Protein AF-A0A7S1RGH8-F1 (afdb_monomer)

Radius of gyration: 30.44 Å; Cα contacts (8 Å, |Δi|>4): 51; chains: 1; bounding box: 78×38×83 Å

Secondary structure (DSSP, 8-state):
---PPPS-----TT--GGGPPPPPS-TTSPPP----------HHHHHHHHHHHHHHHHHHHTT--HHHHHHHHHHHHHS-HHHHHHHHHHHHHHHHHHHHHHHHHHHHHTS-S--TT--HHHHHHHHHHHHHHHHHHHS-TTS-HHHHHHHHHHHHHHHHHHHHHHTT-B--BTTB--B-----TT-TTTHHHHHHHHHT--

Structure (mmCIF, N/CA/C/O backbone):
data_AF-A0A7S1RGH8-F1
#
_entry.id   AF-A0A7S1RGH8-F1
#
loop_
_atom_site.group_PDB
_atom_site.id
_atom_site.type_symbol
_atom_site.label_atom_id
_atom_site.label_alt_id
_atom_site.label_comp_id
_atom_site.label_asym_id
_atom_site.label_entity_id
_atom_site.label_seq_id
_atom_site.pdbx_PDB_ins_code
_atom_site.Cartn_x
_atom_site.Cartn_y
_atom_site.Cartn_z
_atom_site.occupancy
_atom_site.B_iso_or_equiv
_atom_site.auth_seq_id
_atom_site.auth_comp_id
_atom_site.auth_asym_id
_atom_site.auth_atom_id
_atom_site.pdbx_PDB_model_num
ATOM 1 N N . GLY A 1 1 ? -4.239 1.199 -43.315 1.00 47.19 1 GLY A N 1
ATOM 2 C CA . GLY A 1 1 ? -2.932 0.741 -43.813 1.00 47.19 1 GLY A CA 1
ATOM 3 C C . GLY A 1 1 ? -2.331 -0.139 -42.752 1.00 47.19 1 GLY A C 1
ATOM 4 O O . GLY A 1 1 ? -2.258 0.304 -41.613 1.00 47.19 1 GLY A O 1
ATOM 5 N N . GLU A 1 2 ? -2.021 -1.388 -43.082 1.00 49.19 2 GLU A N 1
ATOM 6 C CA . GLU A 1 2 ? -1.485 -2.354 -42.121 1.00 49.19 2 GLU A CA 1
ATOM 7 C C . GLU A 1 2 ? -0.127 -1.865 -41.604 1.00 49.19 2 GLU A C 1
ATOM 9 O O . GLU A 1 2 ? 0.801 -1.622 -42.374 1.00 49.19 2 GLU A O 1
ATOM 14 N N . ARG A 1 3 ? -0.040 -1.620 -40.294 1.00 61.16 3 ARG A N 1
ATOM 15 C CA . ARG A 1 3 ? 1.164 -1.101 -39.644 1.00 61.16 3 ARG A CA 1
ATOM 16 C C . ARG A 1 3 ? 1.991 -2.303 -39.194 1.00 61.16 3 ARG A C 1
ATOM 18 O O . ARG A 1 3 ? 1.729 -2.865 -38.135 1.00 61.16 3 ARG A O 1
ATOM 25 N N . TYR A 1 4 ? 2.925 -2.738 -40.036 1.00 59.06 4 TYR A N 1
ATOM 26 C CA . TYR A 1 4 ? 3.796 -3.871 -39.728 1.00 59.06 4 TYR A CA 1
ATOM 27 C C . TYR A 1 4 ? 4.734 -3.551 -38.562 1.00 59.06 4 TYR A C 1
ATOM 29 O O . TYR A 1 4 ? 5.223 -2.427 -38.415 1.00 59.06 4 TYR A O 1
ATOM 37 N N . VAL A 1 5 ? 4.974 -4.563 -37.731 1.00 67.88 5 VAL A N 1
ATOM 38 C CA . VAL A 1 5 ? 5.954 -4.515 -36.645 1.00 67.88 5 VAL A CA 1
ATOM 39 C C . VAL A 1 5 ? 7.358 -4.426 -37.258 1.00 67.88 5 VAL A C 1
ATOM 41 O O . VAL A 1 5 ? 7.633 -5.160 -38.209 1.00 67.88 5 VAL A O 1
ATOM 44 N N . PRO A 1 6 ? 8.247 -3.540 -36.763 1.00 74.31 6 PRO A N 1
ATOM 45 C CA . PRO A 1 6 ? 9.605 -3.450 -37.280 1.00 74.31 6 PRO A CA 1
ATOM 46 C C . PRO A 1 6 ? 10.319 -4.806 -37.145 1.00 74.31 6 PRO A C 1
ATOM 48 O O . PRO A 1 6 ? 10.254 -5.416 -36.077 1.00 74.31 6 PRO A O 1
ATOM 51 N N . PRO A 1 7 ? 11.021 -5.273 -38.194 1.00 66.94 7 PRO A N 1
ATOM 52 C CA . PRO A 1 7 ? 11.679 -6.581 -38.196 1.00 66.94 7 PRO A CA 1
ATOM 53 C C . PRO A 1 7 ? 12.858 -6.666 -37.217 1.00 66.94 7 PRO A C 1
ATOM 55 O O . PRO A 1 7 ? 13.335 -7.757 -36.928 1.00 66.94 7 PRO A O 1
ATOM 58 N N . LEU A 1 8 ? 13.329 -5.524 -36.710 1.00 71.38 8 LEU A N 1
ATOM 59 C CA . LEU A 1 8 ? 14.440 -5.432 -35.776 1.00 71.38 8 LEU A CA 1
ATOM 60 C C . LEU A 1 8 ? 14.092 -4.390 -34.710 1.00 71.38 8 LEU A C 1
ATOM 62 O O . LEU A 1 8 ? 13.761 -3.247 -35.032 1.00 71.38 8 LEU A O 1
ATOM 66 N N . ALA A 1 9 ? 14.122 -4.798 -33.444 1.00 70.44 9 ALA A N 1
ATOM 67 C CA . ALA A 1 9 ? 13.849 -3.932 -32.307 1.00 70.44 9 ALA A CA 1
ATOM 68 C C . ALA A 1 9 ? 15.038 -3.988 -31.352 1.00 70.44 9 ALA A C 1
ATOM 70 O O . ALA A 1 9 ? 15.417 -5.062 -30.895 1.00 70.44 9 ALA A O 1
ATOM 71 N N . VAL A 1 10 ? 15.622 -2.827 -31.056 1.00 73.44 10 VAL A N 1
ATOM 72 C CA . VAL A 1 10 ? 16.708 -2.728 -30.079 1.00 73.44 10 VAL A CA 1
ATOM 73 C C . VAL A 1 10 ? 16.105 -2.867 -28.685 1.00 73.44 10 VAL A C 1
ATOM 75 O O . VAL A 1 10 ? 15.242 -2.072 -28.290 1.00 73.44 10 VAL A O 1
ATOM 78 N N . ASP A 1 11 ? 16.541 -3.885 -27.948 1.00 70.12 11 ASP A N 1
ATOM 79 C CA . ASP A 1 11 ? 16.141 -4.079 -26.563 1.00 70.12 11 ASP A CA 1
ATOM 80 C C . ASP A 1 11 ? 17.155 -3.420 -25.623 1.00 70.12 11 ASP A C 1
ATOM 82 O O . ASP A 1 11 ? 18.261 -3.906 -25.415 1.00 70.12 11 ASP A O 1
ATOM 86 N N . LEU A 1 12 ? 16.763 -2.276 -25.064 1.00 69.19 12 LEU A N 1
ATOM 87 C CA . LEU A 1 12 ? 17.505 -1.574 -24.013 1.00 69.19 12 LEU A CA 1
ATOM 88 C C . LEU A 1 12 ? 16.869 -1.802 -22.632 1.00 69.19 12 LEU A C 1
ATOM 90 O O . LEU A 1 12 ? 17.222 -1.126 -21.669 1.00 69.19 12 LEU A O 1
ATOM 94 N N . SER A 1 13 ? 15.886 -2.704 -22.515 1.00 65.56 13 SER A N 1
ATOM 95 C CA . SER A 1 13 ? 15.101 -2.854 -21.284 1.00 65.56 13 SER A CA 1
ATOM 96 C C . SER A 1 13 ? 15.949 -3.313 -20.096 1.00 65.56 13 SER A C 1
ATOM 98 O O . SER A 1 13 ? 15.790 -2.751 -19.011 1.00 65.56 13 SER A O 1
ATOM 100 N N . GLY A 1 14 ? 16.896 -4.230 -20.322 1.00 63.22 14 GLY A N 1
ATOM 101 C CA . GLY A 1 14 ? 17.830 -4.741 -19.312 1.00 63.22 14 GLY A CA 1
ATOM 102 C C . GLY A 1 14 ? 19.064 -3.870 -19.053 1.00 63.22 14 GLY A C 1
ATOM 103 O O . GLY A 1 14 ? 19.784 -4.107 -18.086 1.00 63.22 14 GLY A O 1
ATOM 104 N N . VAL A 1 15 ? 19.319 -2.849 -19.877 1.00 68.19 15 VAL A N 1
ATOM 105 C CA . VAL A 1 15 ? 20.443 -1.931 -19.668 1.00 68.19 15 VAL A CA 1
ATOM 106 C C . VAL A 1 15 ? 19.995 -0.834 -18.700 1.00 68.19 15 VAL A C 1
ATOM 108 O O . VAL A 1 15 ? 19.122 -0.022 -19.012 1.00 68.19 15 VAL A O 1
ATOM 111 N N . GLN A 1 16 ? 20.579 -0.829 -17.502 1.00 66.88 16 GLN A N 1
ATOM 112 C CA . GLN A 1 16 ? 20.319 0.183 -16.475 1.00 66.88 16 GLN A CA 1
ATOM 113 C C . GLN A 1 16 ? 21.055 1.480 -16.825 1.00 66.88 16 GLN A C 1
ATOM 115 O O . GLN A 1 16 ? 22.268 1.449 -17.049 1.00 66.88 16 GLN A O 1
ATOM 120 N N . GLN A 1 17 ? 20.364 2.624 -16.814 1.00 67.88 17 GLN A N 1
ATOM 121 C CA . GLN A 1 17 ? 21.011 3.925 -17.020 1.00 67.88 17 GLN A CA 1
ATOM 122 C C . GLN A 1 17 ? 21.976 4.243 -15.880 1.00 67.88 17 GLN A C 1
ATOM 124 O O . GLN A 1 17 ? 23.031 4.837 -16.086 1.00 67.88 17 GLN A O 1
ATOM 129 N N . ARG A 1 18 ? 21.684 3.734 -14.678 1.00 66.44 18 ARG A N 1
ATOM 130 C CA . ARG A 1 18 ? 22.580 3.817 -13.517 1.00 66.44 18 ARG A CA 1
ATOM 131 C C . ARG A 1 18 ? 23.930 3.118 -13.709 1.00 66.44 18 ARG A C 1
ATOM 133 O O . ARG A 1 18 ? 24.865 3.403 -12.966 1.00 66.44 18 ARG A O 1
ATOM 140 N N . ALA A 1 19 ? 24.028 2.195 -14.665 1.00 68.88 19 ALA A N 1
ATOM 141 C CA . ALA A 1 19 ? 25.270 1.510 -15.012 1.00 68.88 19 ALA A CA 1
ATOM 142 C C . ALA A 1 19 ? 26.040 2.210 -16.147 1.00 68.88 19 ALA A C 1
ATOM 144 O O . ALA A 1 19 ? 27.135 1.767 -16.501 1.00 68.88 19 ALA A O 1
ATOM 145 N N . TRP A 1 20 ? 25.496 3.288 -16.725 1.00 74.12 20 TRP A N 1
ATOM 146 C CA . TRP A 1 20 ? 26.160 4.029 -17.792 1.00 74.12 20 TRP A CA 1
ATOM 147 C C . TRP A 1 20 ? 27.376 4.765 -17.241 1.00 74.12 20 TRP A C 1
ATOM 149 O O . TRP A 1 20 ? 27.297 5.508 -16.262 1.00 74.12 20 TRP A O 1
ATOM 159 N N . ARG A 1 21 ? 28.522 4.551 -17.886 1.00 73.88 21 ARG A N 1
ATOM 160 C CA . ARG A 1 21 ? 29.744 5.312 -17.635 1.00 73.88 21 ARG A CA 1
ATOM 161 C C . ARG A 1 21 ? 29.934 6.319 -18.767 1.00 73.88 21 ARG A C 1
ATOM 163 O O . ARG A 1 21 ? 29.658 5.965 -19.915 1.00 73.88 21 ARG A O 1
ATOM 170 N N . PRO A 1 22 ? 30.387 7.551 -18.476 1.00 77.00 22 PRO A N 1
ATOM 171 C CA . PRO A 1 22 ? 30.768 8.477 -19.533 1.00 77.00 22 PRO A CA 1
ATOM 172 C C . PRO A 1 22 ? 31.913 7.869 -20.351 1.00 77.00 22 PRO A C 1
ATOM 174 O O . PRO A 1 22 ? 32.776 7.187 -19.797 1.00 77.00 22 PRO A O 1
ATOM 177 N N . LEU A 1 23 ? 31.906 8.099 -21.665 1.00 72.94 23 LEU A N 1
ATOM 178 C CA . LEU A 1 23 ? 33.023 7.713 -22.524 1.00 72.94 23 LEU A CA 1
ATOM 179 C C . LEU A 1 23 ? 34.250 8.538 -22.130 1.00 72.94 23 LEU A C 1
ATOM 181 O O . LEU A 1 23 ? 34.152 9.761 -21.990 1.00 72.94 23 LEU A O 1
ATOM 185 N N . ASP A 1 24 ? 35.390 7.873 -21.944 1.00 76.50 24 ASP A N 1
ATOM 186 C CA . ASP A 1 24 ? 36.637 8.568 -21.653 1.00 76.50 24 ASP A CA 1
ATOM 187 C C . ASP A 1 24 ? 37.021 9.450 -22.857 1.00 76.50 24 ASP A C 1
ATOM 189 O O . ASP A 1 24 ? 37.093 8.959 -23.983 1.00 76.50 24 ASP A O 1
ATOM 193 N N . PRO A 1 25 ? 37.309 10.749 -22.660 1.00 75.12 25 PRO A N 1
ATOM 194 C CA . PRO A 1 25 ? 37.679 11.656 -23.749 1.00 75.12 25 PRO A CA 1
ATOM 195 C C . PRO A 1 25 ? 39.099 11.410 -24.293 1.00 75.12 25 PRO A C 1
ATOM 197 O O . PRO A 1 25 ? 39.552 12.112 -25.197 1.00 75.12 25 PRO A O 1
ATOM 200 N N . ASN A 1 26 ? 39.836 10.451 -23.726 1.00 76.00 26 ASN A N 1
ATOM 201 C CA . ASN A 1 26 ? 41.208 10.147 -24.105 1.00 76.00 26 ASN A CA 1
ATOM 202 C C . ASN A 1 26 ? 41.244 9.136 -25.264 1.00 76.00 26 ASN A C 1
ATOM 204 O O . ASN A 1 26 ? 40.957 7.956 -25.079 1.00 76.00 26 ASN A O 1
ATOM 208 N N . ALA A 1 27 ? 41.687 9.583 -26.441 1.00 67.44 27 ALA A N 1
ATOM 209 C CA . ALA A 1 27 ? 41.835 8.760 -27.649 1.00 67.44 27 ALA A CA 1
ATOM 210 C C . ALA A 1 27 ? 42.895 7.637 -27.544 1.00 67.44 27 ALA A C 1
ATOM 212 O O . ALA A 1 27 ? 43.067 6.858 -28.477 1.00 67.44 27 ALA A O 1
ATOM 213 N N . SER A 1 28 ? 43.635 7.567 -26.431 1.00 71.50 28 SER A N 1
ATOM 214 C CA . SER A 1 28 ? 44.658 6.538 -26.177 1.00 71.50 28 SER A CA 1
ATOM 215 C C . SER A 1 28 ? 44.082 5.233 -25.613 1.00 71.50 28 SER A C 1
ATOM 217 O O . SER A 1 28 ? 44.770 4.213 -25.581 1.00 71.50 28 SER A O 1
ATOM 219 N N . THR A 1 29 ? 42.843 5.266 -25.124 1.00 72.44 29 THR A N 1
ATOM 220 C CA . THR A 1 29 ? 42.118 4.101 -24.605 1.00 72.44 29 THR A CA 1
ATOM 221 C C . THR A 1 29 ? 41.398 3.415 -25.770 1.00 72.44 29 THR A C 1
ATOM 223 O O . THR A 1 29 ? 40.700 4.105 -26.508 1.00 72.44 29 THR A O 1
ATOM 226 N N . PRO A 1 30 ? 41.559 2.095 -25.984 1.00 73.50 30 PRO A N 1
ATOM 227 C CA . PRO A 1 30 ? 40.852 1.401 -27.056 1.00 73.50 30 PRO A CA 1
ATOM 228 C C . PRO A 1 30 ? 39.343 1.403 -26.790 1.00 73.50 30 PRO A C 1
ATOM 230 O O . PRO A 1 30 ? 38.914 1.198 -25.651 1.00 73.50 30 PRO A O 1
ATOM 233 N N . ASP A 1 31 ? 38.554 1.607 -27.846 1.00 72.81 31 ASP A N 1
ATOM 234 C CA . ASP A 1 31 ? 37.095 1.600 -27.756 1.00 72.81 31 ASP A CA 1
ATOM 235 C C . ASP A 1 31 ? 36.582 0.266 -27.177 1.00 72.81 31 ASP A C 1
ATOM 237 O O . ASP A 1 31 ? 37.103 -0.807 -27.512 1.00 72.81 31 ASP A O 1
ATOM 241 N N . PRO A 1 32 ? 35.556 0.294 -26.308 1.00 72.94 32 PRO A N 1
ATOM 242 C CA . PRO A 1 32 ? 35.002 -0.920 -25.727 1.00 72.94 32 PRO A CA 1
ATOM 243 C C . PRO A 1 32 ? 34.344 -1.789 -26.807 1.00 72.94 32 PRO A C 1
ATOM 245 O O . PRO A 1 32 ? 33.513 -1.324 -27.587 1.00 72.94 32 PRO A O 1
ATOM 248 N N . ALA A 1 33 ? 34.677 -3.082 -26.828 1.00 73.88 33 ALA A N 1
ATOM 249 C CA . ALA A 1 33 ? 34.039 -4.045 -27.718 1.00 73.88 33 ALA A CA 1
ATOM 250 C C . ALA A 1 33 ? 32.587 -4.298 -27.272 1.00 73.88 33 ALA A C 1
ATOM 252 O O . ALA A 1 33 ? 32.340 -4.881 -26.216 1.00 73.88 33 ALA A O 1
ATOM 253 N N . ILE A 1 34 ? 31.622 -3.853 -28.077 1.00 73.00 34 ILE A N 1
ATOM 254 C CA . ILE A 1 34 ? 30.192 -4.046 -27.816 1.00 73.00 34 ILE A CA 1
ATOM 255 C C . ILE A 1 34 ? 29.788 -5.430 -28.337 1.00 73.00 34 ILE A C 1
ATOM 257 O O . ILE A 1 34 ? 29.789 -5.668 -29.545 1.00 73.00 34 ILE A O 1
ATOM 261 N N . ALA A 1 35 ? 29.439 -6.349 -27.435 1.00 74.00 35 ALA A N 1
ATOM 262 C CA . ALA A 1 35 ? 28.862 -7.635 -27.813 1.00 74.00 35 ALA A CA 1
ATOM 263 C C . ALA A 1 35 ? 27.398 -7.428 -28.232 1.00 74.00 35 ALA A C 1
ATOM 265 O O . ALA A 1 35 ? 26.566 -7.023 -27.422 1.00 74.00 35 ALA A O 1
ATOM 266 N N . LEU A 1 36 ? 27.094 -7.679 -29.505 1.00 75.06 36 LEU A N 1
ATOM 267 C CA . LEU A 1 36 ? 25.724 -7.686 -30.008 1.00 75.06 36 LEU A CA 1
ATOM 268 C C . LEU A 1 36 ? 25.149 -9.087 -29.822 1.00 75.06 36 LEU A C 1
ATOM 270 O O . LEU A 1 36 ? 25.651 -10.038 -30.419 1.00 75.06 36 LEU A O 1
ATOM 274 N N . ASP A 1 37 ? 24.105 -9.198 -29.007 1.00 76.38 37 ASP A N 1
ATOM 275 C CA . ASP A 1 37 ? 23.323 -10.425 -28.885 1.00 76.38 37 ASP A CA 1
ATOM 276 C C . ASP A 1 37 ? 22.051 -10.307 -29.732 1.00 76.38 37 ASP A C 1
ATOM 278 O O . ASP A 1 37 ? 21.364 -9.281 -29.717 1.00 76.38 37 ASP A O 1
ATOM 282 N N . LEU A 1 38 ? 21.769 -11.347 -30.510 1.00 77.88 38 LEU A N 1
ATOM 283 C CA . LEU A 1 38 ? 20.607 -11.420 -31.387 1.00 77.88 38 LEU A CA 1
ATOM 284 C C . LEU A 1 38 ? 19.672 -12.495 -30.844 1.00 77.88 38 LEU A C 1
ATOM 286 O O . LEU A 1 38 ? 19.837 -13.678 -31.136 1.00 77.88 38 LEU A O 1
ATOM 290 N N . ASP A 1 39 ? 18.670 -12.067 -30.079 1.00 76.00 39 ASP A N 1
ATOM 291 C CA . ASP A 1 39 ? 17.623 -12.950 -29.565 1.00 76.00 39 ASP A CA 1
ATOM 292 C C . ASP A 1 39 ? 16.361 -12.873 -30.440 1.00 76.00 39 ASP A C 1
ATOM 294 O O . ASP A 1 39 ? 15.925 -11.799 -30.871 1.00 76.00 39 ASP A O 1
ATOM 298 N N . VAL A 1 40 ? 15.742 -14.026 -30.694 1.00 77.19 40 VAL A N 1
ATOM 299 C CA . VAL A 1 40 ? 14.479 -14.113 -31.434 1.00 77.19 40 VAL A CA 1
ATOM 300 C C . VAL A 1 40 ? 13.335 -14.014 -30.433 1.00 77.19 40 VAL A C 1
ATOM 302 O O . VAL A 1 40 ? 12.926 -14.992 -29.809 1.00 77.19 40 VAL A O 1
ATOM 305 N N . SER A 1 41 ? 12.772 -12.815 -30.289 1.00 73.69 41 SER A N 1
ATOM 306 C CA . SER A 1 41 ? 11.615 -12.620 -29.413 1.00 73.69 41 SER A CA 1
ATOM 307 C C . SER A 1 41 ? 10.318 -13.089 -30.087 1.00 73.69 41 SER A C 1
ATOM 309 O O . SER A 1 41 ? 10.029 -12.722 -31.228 1.00 73.69 41 SER A O 1
ATOM 311 N N . GLY A 1 42 ? 9.494 -13.856 -29.371 1.00 82.38 42 GLY A N 1
ATOM 312 C CA . GLY A 1 42 ? 8.144 -14.194 -29.829 1.00 82.38 42 GLY A CA 1
ATOM 313 C C . GLY A 1 42 ? 7.208 -12.975 -29.862 1.00 82.38 42 GLY A C 1
ATOM 314 O O . GLY A 1 42 ? 7.350 -12.047 -29.062 1.00 82.38 42 GLY A O 1
ATOM 315 N N . MET A 1 43 ? 6.189 -13.003 -30.732 1.00 81.81 43 MET A N 1
ATOM 316 C CA . MET A 1 43 ? 5.235 -11.888 -30.906 1.00 81.81 43 MET A CA 1
ATOM 317 C C . MET A 1 43 ? 4.523 -11.481 -29.609 1.00 81.81 43 MET A C 1
ATOM 319 O O . MET A 1 43 ? 4.280 -10.299 -29.387 1.00 81.81 43 MET A O 1
ATOM 323 N N . VAL A 1 44 ? 4.216 -12.442 -28.730 1.00 80.38 44 VAL A N 1
ATOM 324 C CA . VAL A 1 44 ? 3.557 -12.173 -27.441 1.00 80.38 44 VAL A CA 1
ATOM 325 C C . VAL A 1 44 ? 4.468 -11.361 -26.521 1.00 80.38 44 VAL A C 1
ATOM 327 O O . VAL A 1 44 ? 4.034 -10.356 -25.966 1.00 80.38 44 VAL A O 1
ATOM 330 N N . ARG A 1 45 ? 5.747 -11.748 -26.403 1.00 79.31 45 ARG A N 1
ATOM 331 C CA . ARG A 1 45 ? 6.741 -11.012 -25.603 1.00 79.31 45 ARG A CA 1
ATOM 332 C C . ARG A 1 45 ? 6.897 -9.590 -26.136 1.00 79.31 45 ARG A C 1
ATOM 334 O O . ARG A 1 45 ? 6.878 -8.645 -25.354 1.00 79.31 45 ARG A O 1
ATOM 341 N N . TYR A 1 46 ? 6.967 -9.435 -27.458 1.00 81.94 46 TYR A N 1
ATOM 342 C CA . TYR A 1 46 ? 7.020 -8.120 -28.092 1.00 81.94 46 TYR A CA 1
ATOM 343 C C . TYR A 1 46 ? 5.781 -7.272 -27.773 1.00 81.94 46 TYR A C 1
ATOM 345 O O . TYR A 1 46 ? 5.922 -6.127 -27.348 1.00 81.94 46 TYR A O 1
ATOM 353 N N . ALA A 1 47 ? 4.576 -7.832 -27.916 1.00 84.88 47 ALA A N 1
ATOM 354 C CA . ALA A 1 47 ? 3.329 -7.129 -27.619 1.00 84.88 47 ALA A CA 1
ATOM 355 C C . ALA A 1 47 ? 3.277 -6.645 -26.160 1.00 84.88 47 ALA A C 1
ATOM 357 O O . ALA A 1 47 ? 2.980 -5.478 -25.918 1.00 84.88 47 ALA A O 1
ATOM 358 N N . VAL A 1 48 ? 3.656 -7.500 -25.204 1.00 83.31 48 VAL A N 1
ATOM 359 C CA . VAL A 1 48 ? 3.728 -7.148 -23.775 1.00 83.31 48 VAL A CA 1
ATOM 360 C C . VAL A 1 48 ? 4.709 -5.998 -23.529 1.00 83.31 48 VAL A C 1
ATOM 362 O O . VAL A 1 48 ? 4.367 -5.036 -22.842 1.00 83.31 48 VAL A O 1
ATOM 365 N N . VAL A 1 49 ? 5.906 -6.049 -24.122 1.00 80.19 49 VAL A N 1
ATOM 366 C CA . VAL A 1 49 ? 6.914 -4.983 -23.980 1.00 80.19 49 VAL A CA 1
ATOM 367 C C . VAL A 1 49 ? 6.426 -3.665 -24.593 1.00 80.19 49 VAL A C 1
ATOM 369 O O . VAL A 1 49 ? 6.678 -2.602 -24.028 1.00 80.19 49 VAL A O 1
ATOM 372 N N . GLN A 1 50 ? 5.701 -3.700 -25.714 1.00 83.88 50 GLN A N 1
ATOM 373 C CA . GLN A 1 50 ? 5.123 -2.491 -26.314 1.00 83.88 50 GLN A CA 1
ATOM 374 C C . GLN A 1 50 ? 4.029 -1.880 -25.435 1.00 83.88 50 GLN A C 1
ATOM 376 O O . GLN A 1 50 ? 4.048 -0.672 -25.200 1.00 83.88 50 GLN A O 1
ATOM 381 N N . THR A 1 51 ? 3.117 -2.697 -24.898 1.00 86.75 51 THR A N 1
ATOM 382 C CA . THR A 1 51 ? 2.106 -2.223 -23.942 1.00 86.75 51 THR A CA 1
ATOM 383 C C . THR A 1 51 ? 2.768 -1.621 -22.706 1.00 86.75 51 THR A C 1
ATOM 385 O O . THR A 1 51 ? 2.369 -0.553 -22.257 1.00 86.75 51 THR A O 1
ATOM 388 N N . MET A 1 52 ? 3.833 -2.243 -22.196 1.00 83.38 52 MET A N 1
ATOM 389 C CA . MET A 1 52 ? 4.586 -1.715 -21.060 1.00 83.38 52 MET A CA 1
ATOM 390 C C . MET A 1 52 ? 5.229 -0.356 -21.368 1.00 83.38 52 MET A C 1
ATOM 392 O O . MET A 1 52 ? 5.120 0.553 -20.549 1.00 83.38 52 MET A O 1
ATOM 396 N N . LYS A 1 53 ? 5.852 -0.182 -22.544 1.00 82.12 53 LYS A N 1
ATOM 397 C CA . LYS A 1 53 ? 6.422 1.111 -22.972 1.00 82.12 53 LYS A CA 1
ATOM 398 C C . LYS A 1 53 ? 5.358 2.207 -23.031 1.00 82.12 53 LYS A C 1
ATOM 400 O O . LYS A 1 53 ? 5.575 3.292 -22.503 1.00 82.12 53 LYS A O 1
ATOM 405 N N . GLN A 1 54 ? 4.194 1.901 -23.600 1.00 86.00 54 GLN A N 1
ATOM 406 C CA . GLN A 1 54 ? 3.065 2.834 -23.660 1.00 86.00 54 GLN A CA 1
ATOM 407 C C . GLN A 1 54 ? 2.548 3.207 -22.265 1.00 86.00 54 GLN A C 1
ATOM 409 O O . GLN A 1 54 ? 2.287 4.381 -22.005 1.00 86.00 54 GLN A O 1
ATOM 414 N N . SER A 1 55 ? 2.447 2.237 -21.352 1.00 86.00 55 SER A N 1
ATOM 415 C CA . SER A 1 55 ? 2.081 2.498 -19.956 1.00 86.00 55 SER A CA 1
ATOM 416 C C . SER A 1 55 ? 3.109 3.394 -19.262 1.00 86.00 55 SER A C 1
ATOM 418 O O . SER A 1 55 ? 2.728 4.329 -18.566 1.00 86.00 55 SER A O 1
ATOM 420 N N . LEU A 1 56 ? 4.407 3.164 -19.487 1.00 83.31 56 LEU A N 1
ATOM 421 C CA . LEU A 1 56 ? 5.484 3.977 -18.914 1.00 83.31 56 LEU A CA 1
ATOM 422 C C . LEU A 1 56 ? 5.439 5.428 -19.415 1.00 83.31 56 LEU A C 1
ATOM 424 O O . LEU A 1 56 ? 5.517 6.358 -18.617 1.00 83.31 56 LEU A O 1
ATOM 428 N N . GLU A 1 57 ? 5.230 5.632 -20.718 1.00 84.12 57 GLU A N 1
ATOM 429 C CA . GLU A 1 57 ? 5.027 6.965 -21.299 1.00 84.12 57 GLU A CA 1
ATOM 430 C C . GLU A 1 57 ? 3.776 7.657 -20.744 1.00 84.12 57 GLU A C 1
ATOM 432 O O . GLU A 1 57 ? 3.773 8.868 -20.519 1.00 84.12 57 GLU A O 1
ATOM 437 N N . MET A 1 58 ? 2.708 6.899 -20.496 1.00 86.12 58 MET A N 1
ATOM 438 C CA . MET A 1 58 ? 1.497 7.414 -19.865 1.00 86.12 58 MET A CA 1
ATOM 439 C C . MET A 1 58 ? 1.756 7.847 -18.414 1.00 86.12 58 MET A C 1
ATOM 441 O O . MET A 1 58 ? 1.270 8.906 -18.018 1.00 86.12 58 MET A O 1
ATOM 445 N N . TYR A 1 59 ? 2.568 7.110 -17.649 1.00 83.50 59 TYR A N 1
ATOM 446 C CA . TYR A 1 59 ? 2.977 7.520 -16.302 1.00 83.50 59 TYR A CA 1
ATOM 447 C C . TYR A 1 59 ? 3.869 8.769 -16.309 1.00 83.50 59 TYR A C 1
ATOM 449 O O . TYR A 1 59 ? 3.630 9.675 -15.510 1.00 83.50 59 TYR A O 1
ATOM 457 N N . LEU A 1 60 ? 4.815 8.882 -17.251 1.00 83.88 60 LEU A N 1
ATOM 458 C CA . LEU A 1 60 ? 5.609 10.107 -17.442 1.00 83.88 60 LEU A CA 1
ATOM 459 C C . LEU A 1 60 ? 4.707 11.322 -17.688 1.00 83.88 60 LEU A C 1
ATOM 461 O O . LEU A 1 60 ? 4.883 12.376 -17.081 1.00 83.88 60 LEU A O 1
ATOM 465 N N . ARG A 1 61 ? 3.679 11.164 -18.531 1.00 84.69 61 ARG A N 1
ATOM 466 C CA . ARG A 1 61 ? 2.707 12.233 -18.818 1.00 84.69 61 ARG A CA 1
ATOM 467 C C . ARG A 1 61 ? 1.834 12.607 -17.620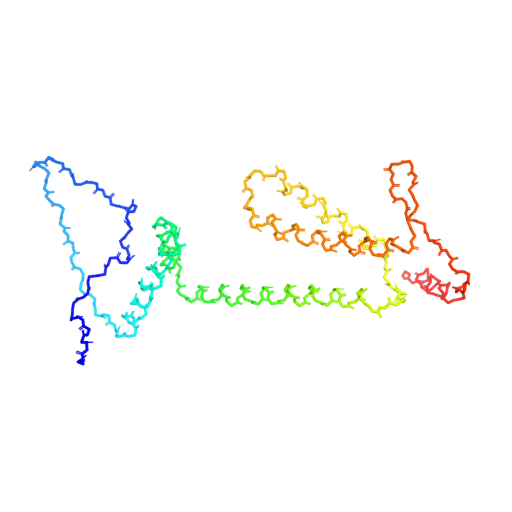 1.00 84.69 61 ARG A C 1
ATOM 469 O O . ARG A 1 61 ? 1.363 13.737 -17.565 1.00 84.69 61 ARG A O 1
ATOM 476 N N . MET A 1 62 ? 1.620 11.693 -16.675 1.00 83.25 62 MET A N 1
ATOM 477 C CA . MET A 1 62 ? 0.917 11.975 -15.416 1.00 83.25 62 MET A CA 1
ATOM 478 C C . MET A 1 62 ? 1.795 12.682 -14.372 1.00 83.25 62 MET A C 1
ATOM 480 O O . MET A 1 62 ? 1.298 13.011 -13.298 1.00 83.25 62 MET A O 1
ATOM 484 N N . GLY A 1 63 ? 3.071 12.943 -14.679 1.00 81.69 63 GLY A N 1
ATOM 485 C CA . GLY A 1 63 ? 3.993 13.662 -13.798 1.00 81.69 63 GLY A CA 1
ATOM 486 C C . GLY A 1 63 ? 4.889 12.769 -12.938 1.00 81.69 63 GLY A C 1
ATOM 487 O O . GLY A 1 63 ? 5.482 13.270 -11.986 1.00 81.69 63 GLY A O 1
ATOM 488 N N . PHE A 1 64 ? 5.006 11.471 -13.246 1.00 80.00 64 PHE A N 1
ATOM 489 C CA . PHE A 1 64 ? 6.026 10.617 -12.625 1.00 80.00 64 PHE A CA 1
ATOM 490 C C . PHE A 1 64 ? 7.424 10.967 -13.150 1.00 80.00 64 PHE A C 1
ATOM 492 O O . PHE A 1 64 ? 7.595 11.255 -14.335 1.00 80.00 64 PHE A O 1
ATOM 499 N N . THR A 1 65 ? 8.432 10.910 -12.277 1.00 81.94 65 THR A N 1
ATOM 500 C CA . THR A 1 65 ? 9.833 11.146 -12.657 1.00 81.94 65 THR A CA 1
ATOM 501 C C . THR A 1 65 ? 10.392 9.925 -13.391 1.00 81.94 65 THR A C 1
ATOM 503 O O . THR A 1 65 ? 10.090 8.789 -13.026 1.00 81.94 65 THR A O 1
ATOM 506 N N . GLU A 1 66 ? 11.266 10.135 -14.383 1.00 78.38 66 GLU A N 1
ATOM 507 C CA . GLU A 1 66 ? 11.966 9.050 -15.100 1.00 78.38 66 GLU A CA 1
ATOM 508 C C . GLU A 1 66 ? 12.687 8.081 -14.147 1.00 78.38 66 GLU A C 1
ATOM 510 O O . GLU A 1 66 ? 1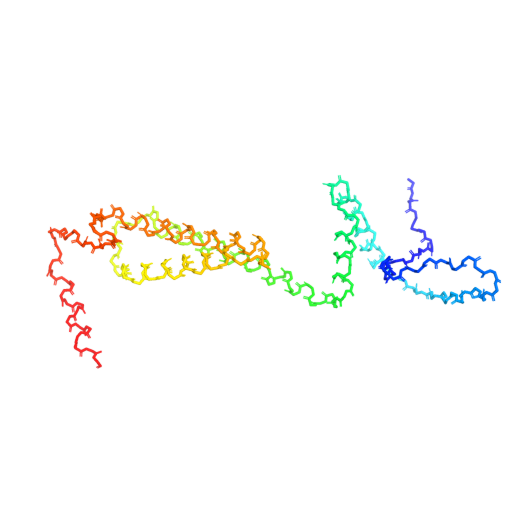2.673 6.872 -14.369 1.00 78.38 66 GLU A O 1
ATOM 515 N N . ARG A 1 67 ? 13.225 8.597 -13.034 1.00 78.06 67 ARG A N 1
ATOM 516 C CA . ARG A 1 67 ? 13.869 7.809 -11.975 1.00 78.06 67 ARG A CA 1
ATOM 517 C C . ARG A 1 67 ? 12.923 6.804 -11.314 1.00 78.06 67 ARG A C 1
ATOM 519 O O . ARG A 1 67 ? 13.281 5.642 -11.172 1.00 78.06 67 ARG A O 1
ATOM 526 N N . ASP A 1 68 ? 11.715 7.230 -10.950 1.00 77.31 68 ASP A N 1
ATOM 527 C CA . ASP A 1 68 ? 10.747 6.365 -10.258 1.00 77.31 68 ASP A CA 1
ATOM 528 C C . ASP A 1 68 ? 10.266 5.231 -11.181 1.00 77.31 68 ASP A C 1
ATOM 530 O O . ASP A 1 68 ? 9.979 4.115 -10.746 1.00 77.31 68 ASP A O 1
ATOM 534 N N . LEU A 1 69 ? 10.211 5.505 -12.486 1.00 78.31 69 LEU A N 1
ATOM 535 C CA . LEU A 1 69 ? 9.857 4.517 -13.501 1.00 78.31 69 LEU A CA 1
ATOM 536 C C . LEU A 1 69 ? 11.001 3.553 -13.798 1.00 78.31 69 LEU A C 1
ATOM 538 O O . LEU A 1 69 ? 10.746 2.384 -14.088 1.00 78.31 69 LEU A O 1
ATOM 542 N N . GLU A 1 70 ? 12.248 4.012 -13.712 1.00 77.50 70 GLU A N 1
ATOM 543 C CA . GLU A 1 70 ? 13.411 3.137 -13.804 1.00 77.50 70 GLU A CA 1
ATOM 544 C C . GLU A 1 70 ? 13.496 2.192 -12.600 1.00 77.50 70 GLU A C 1
ATOM 546 O O . GLU A 1 70 ? 13.723 1.000 -12.796 1.00 77.50 70 GLU A O 1
ATOM 551 N N . ASP A 1 71 ? 13.214 2.676 -11.388 1.00 78.31 71 ASP A N 1
ATOM 552 C CA . ASP A 1 71 ? 13.153 1.839 -10.184 1.00 78.31 71 ASP A CA 1
ATOM 553 C C . ASP A 1 71 ? 12.028 0.789 -10.281 1.00 78.31 71 ASP A C 1
ATOM 555 O O . ASP A 1 71 ? 12.222 -0.383 -9.945 1.00 78.31 71 ASP A O 1
ATOM 559 N N . LEU A 1 72 ? 10.860 1.166 -10.819 1.00 77.50 72 LEU A N 1
ATOM 560 C CA . LEU A 1 72 ? 9.768 0.225 -11.091 1.00 77.50 72 LEU A CA 1
ATOM 561 C C . LEU A 1 72 ? 10.160 -0.817 -12.148 1.00 77.50 72 LEU A C 1
ATOM 563 O O . LEU A 1 72 ? 9.855 -2.004 -12.003 1.00 77.50 72 LEU A O 1
ATOM 567 N N . LYS A 1 73 ? 10.843 -0.379 -13.213 1.00 77.06 73 LYS A N 1
ATOM 568 C CA . LYS A 1 73 ? 11.380 -1.257 -14.256 1.00 77.06 73 LYS A CA 1
ATOM 569 C C . LYS A 1 73 ? 12.383 -2.243 -13.649 1.00 77.06 73 LYS A C 1
ATOM 571 O O . LYS A 1 73 ? 12.297 -3.433 -13.936 1.00 77.06 73 LYS A O 1
ATOM 576 N N . ASP A 1 74 ? 13.280 -1.781 -12.780 1.00 76.69 74 ASP A N 1
ATOM 577 C CA . ASP A 1 74 ? 14.242 -2.638 -12.081 1.00 76.69 74 ASP A CA 1
ATOM 578 C C . ASP A 1 74 ? 13.533 -3.684 -11.225 1.00 76.69 74 ASP A C 1
ATOM 580 O O . ASP A 1 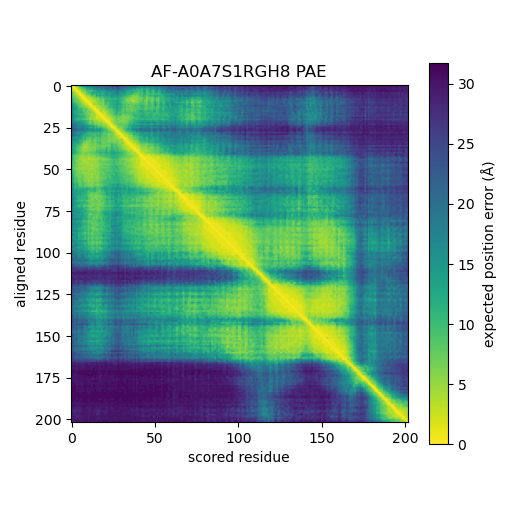74 ? 13.830 -4.867 -11.345 1.00 76.69 74 ASP A O 1
ATOM 584 N N . PHE A 1 75 ? 12.534 -3.287 -10.435 1.00 76.75 75 PHE A N 1
ATOM 585 C CA . PHE A 1 75 ? 11.735 -4.227 -9.650 1.00 76.75 75 PHE A CA 1
ATOM 586 C C . PHE A 1 75 ? 11.078 -5.310 -10.526 1.00 76.75 75 PHE A C 1
ATOM 588 O O . PHE A 1 75 ? 11.124 -6.491 -10.182 1.00 76.75 75 PHE A O 1
ATOM 595 N N . LEU A 1 76 ? 10.528 -4.926 -11.683 1.00 75.75 76 LEU A N 1
ATOM 596 C CA . LEU A 1 76 ? 9.895 -5.843 -12.639 1.00 75.75 76 LEU A CA 1
ATOM 597 C C . LEU A 1 76 ? 10.860 -6.855 -13.265 1.00 75.75 76 LEU A C 1
ATOM 599 O O . LEU A 1 76 ? 10.473 -7.999 -13.491 1.00 75.75 76 LEU A O 1
ATOM 603 N N . PHE A 1 77 ? 12.098 -6.453 -13.550 1.00 75.00 77 PHE A N 1
ATOM 604 C CA . PHE A 1 77 ? 13.098 -7.346 -14.147 1.00 75.00 77 PHE A CA 1
ATOM 605 C C . PHE A 1 77 ? 13.963 -8.077 -13.111 1.00 75.00 77 PHE A C 1
ATOM 607 O O . PHE A 1 77 ? 14.590 -9.082 -13.443 1.00 75.00 77 PHE A O 1
ATOM 614 N N . ARG A 1 78 ? 13.985 -7.613 -11.856 1.00 74.00 78 ARG A N 1
ATOM 615 C CA . ARG A 1 78 ? 14.754 -8.209 -10.754 1.00 74.00 78 ARG A CA 1
ATOM 616 C C . ARG A 1 78 ? 14.146 -9.514 -10.250 1.00 74.00 78 ARG A C 1
ATOM 618 O O . ARG A 1 78 ? 14.893 -10.425 -9.894 1.00 74.00 78 ARG A O 1
ATOM 625 N N . TYR A 1 79 ? 12.817 -9.611 -10.191 1.00 78.19 79 TYR A N 1
ATOM 626 C CA . TYR A 1 79 ? 12.127 -10.807 -9.705 1.00 78.19 79 TYR A CA 1
ATOM 627 C C . TYR A 1 79 ? 11.608 -11.658 -10.865 1.00 78.19 79 TYR A C 1
ATOM 629 O O . TYR A 1 79 ? 11.088 -11.124 -11.844 1.00 78.19 79 TYR A O 1
ATOM 637 N N . PRO A 1 80 ? 11.683 -12.996 -10.774 1.00 80.06 80 PRO A N 1
ATOM 638 C CA . PRO A 1 80 ? 11.101 -13.832 -11.805 1.00 80.06 80 PRO A CA 1
ATOM 639 C C . PRO A 1 80 ? 9.571 -13.673 -11.789 1.00 80.06 80 PRO A C 1
ATOM 641 O O . PRO A 1 80 ? 8.933 -13.682 -10.733 1.00 80.06 80 PRO A O 1
ATOM 644 N N . VAL A 1 81 ? 8.978 -13.550 -12.980 1.00 80.75 81 VAL A N 1
ATOM 645 C CA . VAL A 1 81 ? 7.575 -13.132 -13.196 1.00 80.75 81 VAL A CA 1
ATOM 646 C C . VAL A 1 81 ? 6.553 -13.934 -12.373 1.00 80.75 81 VAL A C 1
ATOM 648 O O . VAL A 1 81 ? 5.544 -13.387 -11.934 1.00 80.75 81 VAL A O 1
ATOM 651 N N . HIS A 1 82 ? 6.817 -15.215 -12.099 1.00 85.19 82 HIS A N 1
ATOM 652 C CA . HIS A 1 82 ? 5.925 -16.062 -11.301 1.00 85.19 82 HIS A CA 1
ATOM 653 C C . HIS A 1 82 ? 5.761 -15.575 -9.849 1.00 85.19 82 HIS A C 1
ATOM 655 O O . HIS A 1 82 ? 4.651 -15.602 -9.319 1.00 85.19 82 HIS A O 1
ATOM 661 N N . ILE A 1 83 ? 6.834 -15.082 -9.218 1.00 87.75 83 ILE A N 1
ATOM 662 C CA . ILE A 1 83 ? 6.785 -14.546 -7.848 1.00 87.75 83 ILE A CA 1
ATOM 663 C C . ILE A 1 83 ? 6.028 -13.218 -7.837 1.00 87.75 83 ILE A C 1
ATOM 665 O O . ILE A 1 83 ? 5.228 -12.972 -6.938 1.00 87.75 83 ILE A O 1
ATOM 669 N N . MET A 1 84 ? 6.226 -12.387 -8.864 1.00 85.94 84 MET A N 1
ATOM 670 C CA . MET A 1 84 ? 5.539 -11.100 -8.978 1.00 85.94 84 MET A CA 1
ATOM 671 C C . MET A 1 84 ? 4.020 -11.261 -9.063 1.00 85.94 84 MET A C 1
ATOM 673 O O . MET A 1 84 ? 3.285 -10.563 -8.365 1.00 85.94 84 MET A O 1
ATOM 677 N N . ILE A 1 85 ? 3.544 -12.212 -9.874 1.00 88.19 85 ILE A N 1
ATOM 678 C CA . ILE A 1 85 ? 2.110 -12.508 -9.984 1.00 88.19 85 ILE A CA 1
ATOM 679 C C . ILE A 1 85 ? 1.560 -12.969 -8.631 1.00 88.19 85 ILE A C 1
ATOM 681 O O . ILE A 1 85 ? 0.512 -12.490 -8.199 1.00 88.19 85 ILE A O 1
ATOM 685 N N . LEU A 1 86 ? 2.279 -13.848 -7.928 1.00 91.25 86 LEU A N 1
ATOM 686 C CA . LEU A 1 86 ? 1.872 -14.314 -6.604 1.00 91.25 86 LEU A CA 1
ATOM 687 C C . LEU A 1 86 ? 1.767 -13.157 -5.596 1.00 91.25 86 LEU A C 1
ATOM 689 O O . LEU A 1 86 ? 0.761 -13.054 -4.895 1.00 91.25 86 LEU A O 1
ATOM 693 N N . MET A 1 87 ? 2.754 -12.257 -5.555 1.00 90.31 87 MET A N 1
ATOM 694 C CA . MET A 1 87 ? 2.724 -11.068 -4.693 1.00 90.31 87 MET A CA 1
ATOM 695 C C . MET A 1 87 ? 1.522 -10.168 -4.999 1.00 90.31 87 MET A C 1
ATOM 697 O O . MET A 1 87 ? 0.869 -9.685 -4.075 1.00 90.31 87 MET A O 1
ATOM 701 N N . GLN A 1 88 ? 1.179 -9.989 -6.278 1.00 90.00 88 GLN A N 1
ATOM 702 C CA . GLN A 1 88 ? 0.023 -9.187 -6.675 1.00 90.00 88 GLN A CA 1
ATOM 703 C C . GLN A 1 88 ? -1.307 -9.815 -6.230 1.00 90.00 88 GLN A C 1
ATOM 705 O O . GLN A 1 88 ? -2.205 -9.095 -5.785 1.00 90.00 88 GLN A O 1
ATOM 710 N N . VAL A 1 89 ? -1.435 -11.144 -6.312 1.00 95.12 89 VAL A N 1
ATOM 711 C CA . VAL A 1 89 ? -2.625 -11.874 -5.845 1.00 95.12 89 VAL A CA 1
ATOM 712 C C . VAL A 1 89 ? -2.756 -11.782 -4.327 1.00 95.12 89 VAL A C 1
ATOM 714 O O . VAL A 1 89 ? -3.830 -11.447 -3.828 1.00 95.12 89 VAL A O 1
ATOM 717 N N . ILE A 1 90 ? -1.664 -12.020 -3.592 1.00 94.88 90 ILE A N 1
ATOM 718 C CA . ILE A 1 90 ? -1.648 -11.908 -2.127 1.00 94.88 90 ILE A CA 1
ATOM 719 C C . ILE A 1 90 ? -1.991 -10.475 -1.705 1.00 94.88 90 ILE A C 1
ATOM 721 O O . ILE A 1 90 ? -2.829 -10.290 -0.828 1.00 94.88 90 ILE A O 1
ATOM 725 N N . GLY A 1 91 ? -1.420 -9.459 -2.360 1.00 93.81 91 GLY A N 1
ATOM 726 C CA . GLY A 1 91 ? -1.729 -8.055 -2.084 1.00 93.81 91 GLY A CA 1
ATOM 727 C C . GLY A 1 91 ? -3.198 -7.704 -2.336 1.00 93.81 91 GLY A C 1
ATOM 728 O O . GLY A 1 91 ? -3.829 -7.047 -1.509 1.00 93.81 91 GLY A O 1
ATOM 729 N N . PHE A 1 92 ? -3.784 -8.189 -3.434 1.00 94.62 92 PHE A N 1
ATOM 730 C CA . PHE A 1 92 ? -5.204 -7.974 -3.724 1.00 94.62 92 PHE A CA 1
ATOM 731 C C . PHE A 1 92 ? -6.117 -8.648 -2.690 1.00 94.62 92 PHE A C 1
ATOM 733 O O . PHE A 1 92 ? -7.099 -8.054 -2.228 1.00 94.62 92 PHE A O 1
ATOM 740 N N . LEU A 1 93 ? -5.775 -9.875 -2.288 1.00 94.88 93 LEU A N 1
ATOM 741 C CA . LEU A 1 93 ? -6.495 -10.592 -1.243 1.00 94.88 93 LEU A CA 1
ATOM 742 C C . LEU A 1 93 ? -6.381 -9.864 0.099 1.00 94.88 93 LEU A C 1
ATOM 744 O O . LEU A 1 93 ? -7.397 -9.673 0.759 1.00 94.88 93 LEU A O 1
ATOM 748 N N . GLN A 1 94 ? -5.185 -9.393 0.462 1.00 92.75 94 GLN A N 1
ATOM 749 C CA . GLN A 1 94 ? -4.945 -8.620 1.680 1.00 92.75 94 GLN A CA 1
ATOM 750 C C . GLN A 1 94 ? -5.854 -7.387 1.731 1.00 92.75 94 GLN A C 1
ATOM 752 O O . GLN A 1 94 ? -6.593 -7.209 2.695 1.00 92.75 94 GLN A O 1
ATOM 757 N N . VAL A 1 95 ? -5.873 -6.575 0.668 1.00 90.38 95 VAL A N 1
ATOM 758 C CA . VAL A 1 95 ? -6.719 -5.370 0.595 1.00 90.38 95 VAL A CA 1
ATOM 759 C C . VAL A 1 95 ? -8.204 -5.721 0.719 1.00 90.38 95 VAL A C 1
ATOM 761 O O . VAL A 1 95 ? -8.949 -5.047 1.436 1.00 90.38 95 VAL A O 1
ATOM 764 N N . THR A 1 96 ? -8.639 -6.797 0.063 1.00 92.81 96 THR A N 1
ATOM 765 C CA . THR A 1 96 ? -10.032 -7.254 0.116 1.00 92.81 96 THR A CA 1
ATOM 766 C C . THR A 1 96 ? -10.417 -7.727 1.519 1.00 92.81 96 THR A C 1
ATOM 768 O O . THR A 1 96 ? -11.425 -7.272 2.058 1.00 92.81 96 THR A O 1
ATOM 771 N N . LEU A 1 97 ? -9.611 -8.591 2.143 1.00 90.31 97 LEU A N 1
ATOM 772 C CA . LEU A 1 97 ? -9.862 -9.119 3.487 1.00 90.31 97 LEU A CA 1
ATOM 773 C C . LEU A 1 97 ? -9.869 -8.008 4.535 1.00 90.31 97 LEU A C 1
ATOM 775 O O . LEU A 1 97 ? -10.780 -7.950 5.357 1.00 90.31 97 LEU A O 1
ATOM 779 N N . THR A 1 98 ? -8.911 -7.086 4.459 1.00 84.38 98 THR A N 1
ATOM 780 C CA . THR A 1 98 ? -8.861 -5.913 5.331 1.00 84.38 98 THR A CA 1
ATOM 781 C C . THR A 1 98 ? -10.118 -5.050 5.168 1.00 84.38 98 THR A C 1
ATOM 783 O O . THR A 1 98 ? -10.735 -4.666 6.159 1.00 84.38 98 THR A O 1
ATOM 786 N N . THR A 1 99 ? -10.587 -4.824 3.937 1.00 85.38 99 THR A N 1
ATOM 787 C CA . THR A 1 99 ? -11.825 -4.063 3.685 1.00 85.38 99 THR A CA 1
ATOM 788 C C . THR A 1 99 ? -13.070 -4.779 4.222 1.00 85.38 99 THR A C 1
ATOM 790 O O . THR A 1 99 ? -13.965 -4.140 4.779 1.00 85.38 99 THR A O 1
ATOM 793 N N . LEU A 1 100 ? -13.144 -6.106 4.088 1.00 87.12 100 LEU A N 1
ATOM 794 C CA . LEU A 1 100 ? -14.246 -6.909 4.624 1.00 87.12 100 LEU A CA 1
ATOM 795 C C . LEU A 1 100 ? -14.263 -6.904 6.154 1.00 87.12 100 LEU A C 1
ATOM 797 O O . LEU A 1 100 ? -15.337 -6.734 6.732 1.00 87.12 100 LEU A O 1
ATOM 801 N N . ALA A 1 101 ? -13.100 -7.038 6.795 1.00 82.50 101 ALA A N 1
ATOM 802 C CA . ALA A 1 101 ? -12.968 -6.940 8.246 1.00 82.50 101 ALA A CA 1
ATOM 803 C C . ALA A 1 101 ? -13.458 -5.570 8.739 1.00 82.50 101 ALA A C 1
ATOM 805 O O . ALA A 1 101 ? -14.337 -5.503 9.596 1.00 82.50 101 ALA A O 1
ATOM 806 N N . PHE A 1 102 ? -13.021 -4.481 8.097 1.00 76.00 102 PHE A N 1
ATOM 807 C CA . PHE A 1 102 ? -13.507 -3.137 8.416 1.00 76.00 102 PHE A CA 1
ATOM 808 C C . PHE A 1 102 ? -15.022 -2.988 8.232 1.00 76.00 102 PHE A C 1
ATOM 810 O O . PHE A 1 102 ? -15.698 -2.379 9.064 1.00 76.00 102 PHE A O 1
ATOM 817 N N . 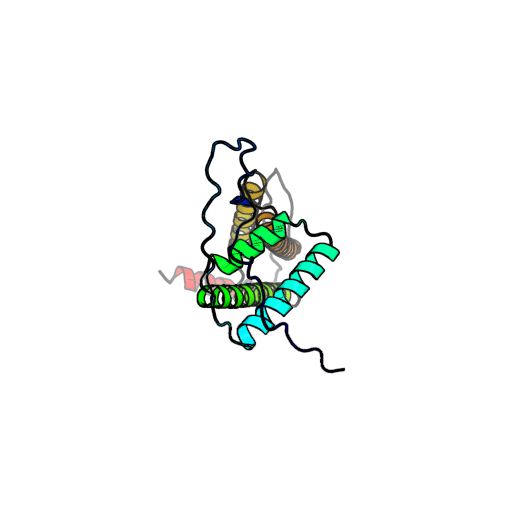LYS A 1 103 ? -15.588 -3.557 7.162 1.00 81.81 103 LYS A N 1
ATOM 818 C CA . LYS A 1 103 ? -17.034 -3.506 6.913 1.00 81.81 103 LYS A CA 1
ATOM 819 C C . LYS A 1 103 ? -17.823 -4.285 7.969 1.00 81.81 103 LYS A C 1
ATOM 821 O O . LYS A 1 103 ? -18.855 -3.794 8.428 1.00 81.81 103 LYS A O 1
ATOM 826 N N . ASN A 1 104 ? -17.361 -5.480 8.334 1.00 80.62 104 ASN A N 1
ATOM 827 C CA . ASN A 1 104 ? -17.993 -6.313 9.354 1.00 80.62 104 ASN A CA 1
ATOM 828 C C . ASN A 1 104 ? -17.989 -5.611 10.715 1.00 80.62 104 ASN A C 1
ATOM 830 O O .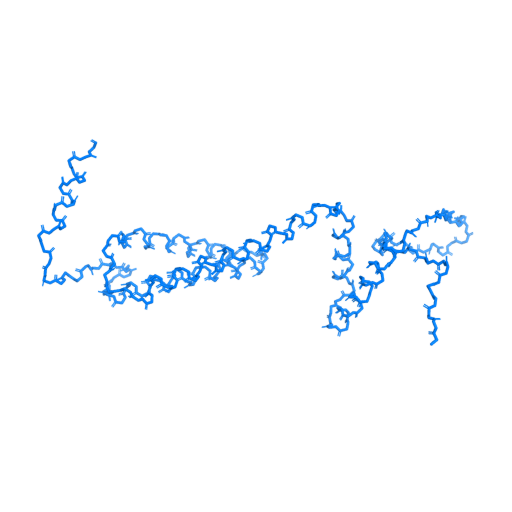 ASN A 1 104 ? -19.030 -5.503 11.360 1.00 80.62 104 ASN A O 1
ATOM 834 N N . ASP A 1 105 ? -16.848 -5.037 11.086 1.00 73.25 105 ASP A N 1
ATOM 835 C CA . ASP A 1 105 ? -16.687 -4.291 12.326 1.00 73.25 105 ASP A CA 1
ATOM 836 C C . ASP A 1 105 ? -17.657 -3.109 12.410 1.00 73.25 105 ASP A C 1
ATOM 838 O O . ASP A 1 105 ? -18.390 -2.965 13.385 1.00 73.25 105 ASP A O 1
ATOM 842 N N . ILE A 1 106 ? -17.740 -2.279 11.367 1.00 70.50 106 ILE A N 1
ATOM 843 C CA . ILE A 1 106 ? -18.668 -1.137 11.344 1.00 70.50 106 ILE A CA 1
ATOM 844 C C . ILE A 1 106 ? -20.125 -1.615 11.390 1.00 70.50 106 ILE A C 1
ATOM 846 O O . ILE A 1 106 ? -20.950 -1.004 12.071 1.00 70.50 106 ILE A O 1
ATOM 850 N N . SER A 1 107 ? -20.455 -2.701 10.684 1.00 69.25 107 SER A N 1
ATOM 851 C CA . SER A 1 107 ? -21.806 -3.269 10.675 1.00 69.25 107 SER A CA 1
ATOM 852 C C . SER A 1 107 ? -22.221 -3.795 12.050 1.00 69.25 107 SER A C 1
ATOM 854 O O . SER A 1 107 ? -23.380 -3.631 12.427 1.00 69.25 107 SER A O 1
ATOM 856 N N . PHE A 1 108 ? -21.290 -4.375 12.813 1.00 66.56 108 PHE A N 1
ATOM 857 C CA . PHE A 1 108 ? -21.544 -4.868 14.166 1.00 66.56 108 PHE A CA 1
ATOM 858 C C . PHE A 1 108 ? -21.959 -3.736 15.122 1.00 66.56 108 PHE A C 1
ATOM 860 O O . PHE A 1 108 ? -22.922 -3.878 15.872 1.00 66.56 108 PHE A O 1
ATOM 867 N N . PHE A 1 109 ? -21.304 -2.571 15.036 1.00 63.97 109 PHE A N 1
ATOM 868 C CA . PHE A 1 109 ? -21.587 -1.416 15.903 1.00 63.97 109 PHE A CA 1
ATOM 869 C C . PHE A 1 109 ? -22.702 -0.483 15.390 1.00 63.97 109 PHE A C 1
ATOM 871 O O . PHE A 1 109 ? -23.128 0.421 16.111 1.00 63.97 109 PHE A O 1
ATOM 878 N N . ARG A 1 110 ? -23.194 -0.660 14.154 1.00 60.75 110 ARG A N 1
ATOM 879 C CA . ARG A 1 110 ? -24.200 0.233 13.539 1.00 60.75 110 ARG A CA 1
ATOM 880 C C . ARG A 1 110 ? -25.660 -0.197 13.767 1.00 60.75 110 ARG A C 1
ATOM 882 O O . ARG A 1 110 ? -26.549 0.507 13.296 1.00 60.75 110 ARG A O 1
ATOM 889 N N . GLY A 1 111 ? -25.938 -1.289 14.489 1.00 56.66 111 GLY A N 1
ATOM 890 C CA . GLY A 1 111 ? -27.311 -1.822 14.553 1.00 56.66 111 GLY A CA 1
ATOM 891 C C . GLY A 1 111 ? -27.726 -2.687 15.748 1.00 56.66 111 GLY A C 1
ATOM 892 O O . GLY A 1 111 ? -28.815 -3.249 15.682 1.00 56.66 111 GLY A O 1
ATOM 893 N N . ARG A 1 112 ? -26.934 -2.809 16.824 1.00 53.97 112 ARG A N 1
ATOM 894 C CA . ARG A 1 112 ? -27.323 -3.560 18.038 1.00 53.97 112 ARG A CA 1
ATOM 895 C C . ARG A 1 112 ? -27.386 -2.655 19.273 1.00 53.97 112 ARG A C 1
ATOM 897 O O . ARG A 1 112 ? -26.481 -1.851 19.489 1.00 53.97 112 ARG A O 1
ATOM 904 N N . SER A 1 113 ? -28.469 -2.776 20.044 1.00 51.56 113 SER A N 1
ATOM 905 C CA . SER A 1 113 ? -28.662 -2.147 21.363 1.00 51.56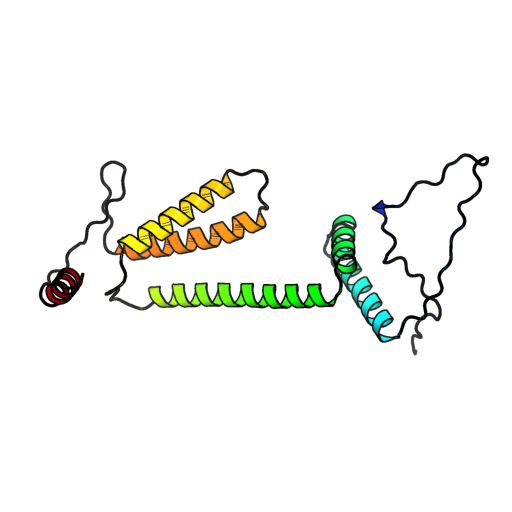 113 SER A CA 1
ATOM 906 C C . SER A 1 113 ? -28.039 -2.962 22.495 1.00 51.56 113 SER A C 1
ATOM 908 O O . SER A 1 113 ? -27.603 -2.375 23.479 1.00 51.56 113 SER A O 1
ATOM 910 N N . ASP A 1 114 ? -27.929 -4.278 22.309 1.00 48.72 114 ASP A N 1
ATOM 911 C CA . ASP A 1 114 ? -27.379 -5.198 23.299 1.00 48.72 114 ASP A CA 1
ATOM 912 C C . ASP A 1 114 ? -25.979 -5.639 22.873 1.00 48.72 114 ASP A C 1
ATOM 914 O O . ASP A 1 114 ? -25.783 -6.315 21.858 1.00 48.72 114 ASP A O 1
ATOM 918 N N . TYR A 1 115 ? -24.991 -5.210 23.656 1.00 58.28 115 TYR A N 1
ATOM 919 C CA . TYR A 1 115 ? -23.589 -5.624 23.554 1.00 58.28 115 TYR A CA 1
ATOM 920 C C . TYR A 1 115 ? -23.275 -6.751 24.551 1.00 58.28 1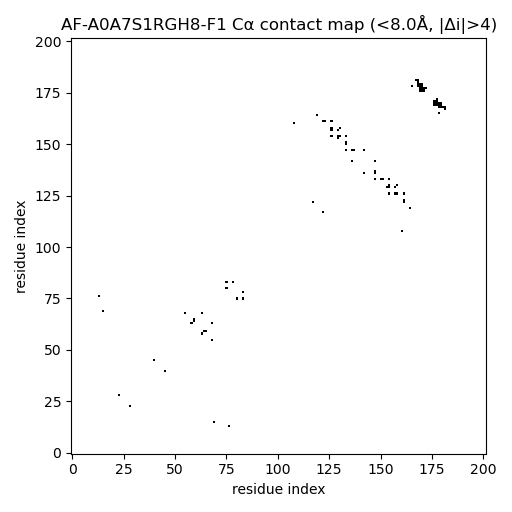15 TYR A C 1
ATOM 922 O O . TYR A 1 115 ? -22.137 -6.888 25.002 1.00 58.28 115 TYR A O 1
ATOM 930 N N . THR A 1 116 ? -24.286 -7.536 24.929 1.00 43.66 116 THR A N 1
ATOM 931 C CA . THR A 1 116 ? -24.179 -8.629 25.898 1.00 43.66 116 THR A CA 1
ATOM 932 C C . THR A 1 116 ? -23.179 -9.663 25.378 1.00 43.66 116 THR A C 1
ATOM 934 O O . THR A 1 116 ? -23.360 -10.234 24.302 1.00 43.66 116 THR A O 1
ATOM 937 N N . GLY A 1 117 ? -22.073 -9.842 26.107 1.00 53.16 117 GLY A N 1
ATOM 938 C CA . GLY A 1 117 ? -20.956 -10.718 25.730 1.00 53.16 117 GLY A CA 1
ATOM 939 C C . GLY A 1 117 ? -19.704 -10.011 25.194 1.00 53.16 117 GLY A C 1
ATOM 940 O O . GLY A 1 117 ? -18.686 -10.672 24.997 1.00 53.16 117 GLY A O 1
ATOM 941 N N . LEU A 1 118 ? -19.716 -8.685 24.993 1.00 58.94 118 LEU A N 1
ATOM 942 C CA . LEU A 1 118 ? -18.499 -7.943 24.651 1.00 58.94 118 LEU A CA 1
ATOM 943 C C . LEU A 1 118 ? -17.816 -7.421 25.926 1.00 58.94 118 LEU A C 1
ATOM 945 O O . LEU A 1 118 ? -18.321 -6.517 26.592 1.00 58.94 118 LEU A O 1
ATOM 949 N N . SER A 1 119 ? -16.642 -7.963 26.261 1.00 63.31 119 SER A N 1
ATOM 950 C CA . SER A 1 119 ? -15.841 -7.448 27.378 1.00 63.31 119 SER A CA 1
ATOM 951 C C . SER A 1 119 ? -15.343 -6.039 27.053 1.00 63.31 119 SER A C 1
ATOM 953 O O . SER A 1 119 ? -14.406 -5.850 26.274 1.00 63.31 119 SER A O 1
ATOM 955 N N . SER A 1 120 ? -15.951 -5.034 27.686 1.00 62.00 120 SER A N 1
ATOM 956 C CA . SER A 1 120 ? -15.527 -3.631 27.589 1.00 62.00 120 SER A CA 1
ATOM 957 C C . SER A 1 120 ? -14.065 -3.433 28.001 1.00 62.00 120 SER A C 1
ATOM 959 O O . SER A 1 120 ? -13.397 -2.537 27.488 1.00 62.00 120 SER A O 1
ATOM 961 N N . ARG A 1 121 ? -13.550 -4.309 28.876 1.00 63.91 121 ARG A N 1
ATOM 962 C CA . ARG A 1 121 ? -12.144 -4.330 29.293 1.00 63.91 121 ARG A CA 1
ATOM 963 C C . ARG A 1 121 ? -11.218 -4.765 28.159 1.00 63.91 121 ARG A C 1
ATOM 965 O O . ARG A 1 121 ? -10.239 -4.072 27.923 1.00 63.91 121 ARG A O 1
ATOM 972 N N . SER A 1 122 ? -11.558 -5.838 27.438 1.00 70.81 122 SER A N 1
ATOM 973 C CA . SER A 1 122 ? -10.757 -6.318 26.298 1.00 70.81 122 SER A CA 1
ATOM 974 C C . SER A 1 122 ? -10.702 -5.277 25.182 1.00 70.81 122 SER A C 1
ATOM 976 O O . SER A 1 122 ? -9.636 -4.953 24.677 1.00 70.81 122 SER A O 1
ATOM 978 N N . LEU A 1 123 ? -11.844 -4.664 24.853 1.00 73.12 123 LEU A N 1
ATOM 979 C CA . LEU A 1 123 ? -11.896 -3.652 23.796 1.00 73.12 123 LEU A CA 1
ATOM 980 C C . LEU A 1 123 ? -11.078 -2.395 24.148 1.00 73.12 123 LEU A C 1
ATOM 982 O O . LEU A 1 123 ? -10.455 -1.790 23.274 1.00 73.12 123 LEU A O 1
ATOM 986 N N . ALA A 1 124 ? -11.075 -1.998 25.425 1.00 70.50 124 ALA A N 1
ATOM 987 C CA . ALA A 1 124 ? -10.284 -0.872 25.906 1.00 70.50 124 ALA A CA 1
ATOM 988 C C . ALA A 1 124 ? -8.777 -1.166 25.857 1.00 70.50 124 ALA A C 1
ATOM 990 O O . ALA A 1 124 ? -8.013 -0.306 25.418 1.00 70.50 124 ALA A O 1
ATOM 991 N N . THR A 1 125 ? -8.346 -2.366 26.267 1.00 75.44 125 THR A N 1
ATOM 992 C CA . THR A 1 125 ? -6.930 -2.759 26.210 1.00 75.44 125 THR A CA 1
ATOM 993 C C . THR A 1 125 ? -6.430 -2.879 24.779 1.00 75.44 125 THR A C 1
ATOM 995 O O . THR A 1 125 ? -5.349 -2.372 24.490 1.00 75.44 125 THR A O 1
ATOM 998 N N . ASP A 1 126 ? -7.236 -3.446 23.879 1.00 79.81 126 ASP A N 1
ATOM 999 C CA . ASP A 1 126 ? -6.877 -3.598 22.465 1.00 79.81 126 ASP A CA 1
ATOM 1000 C C . ASP A 1 126 ? -6.723 -2.225 21.794 1.00 79.81 126 ASP A C 1
ATOM 1002 O O . ASP A 1 126 ? -5.718 -1.946 21.141 1.00 79.81 126 ASP A O 1
ATOM 1006 N N . THR A 1 127 ? -7.671 -1.313 22.042 1.00 80.12 127 THR A N 1
ATOM 1007 C CA . THR A 1 127 ? -7.609 0.060 21.512 1.00 80.12 127 THR A CA 1
ATOM 1008 C C . THR A 1 127 ? -6.409 0.828 22.074 1.00 80.12 127 THR A C 1
ATOM 1010 O O . THR A 1 127 ? -5.751 1.573 21.351 1.00 80.12 127 THR A O 1
ATOM 1013 N N . LEU A 1 128 ? -6.101 0.657 23.362 1.00 81.38 128 LEU A N 1
ATOM 1014 C CA . LEU A 1 128 ? -4.971 1.324 24.007 1.00 81.38 128 LEU A CA 1
ATOM 1015 C C . LEU A 1 128 ? -3.630 0.828 23.453 1.00 81.38 128 LEU A C 1
ATOM 1017 O O . LEU A 1 128 ? -2.760 1.645 23.156 1.00 81.38 128 LEU A O 1
ATOM 1021 N N . GLN A 1 129 ? -3.472 -0.483 23.266 1.00 84.56 129 GLN A N 1
ATOM 1022 C CA . GLN A 1 129 ? -2.273 -1.057 22.653 1.00 84.56 129 GLN A CA 1
ATOM 1023 C C . GLN A 1 129 ? -2.081 -0.554 21.217 1.00 84.56 129 GLN A C 1
ATOM 1025 O O . GLN A 1 129 ? -0.975 -0.154 20.855 1.00 84.56 129 GLN A O 1
ATOM 1030 N N . GLU A 1 130 ? -3.151 -0.498 20.422 1.00 86.06 130 GLU A N 1
ATOM 1031 C CA . GLU A 1 130 ? -3.095 -0.021 19.037 1.00 86.06 130 GLU A CA 1
ATOM 1032 C C . GLU A 1 130 ? -2.721 1.468 18.940 1.00 86.06 130 GLU A C 1
ATOM 1034 O O . GLU A 1 130 ? -1.915 1.854 18.091 1.00 86.06 130 GLU A O 1
ATOM 1039 N N . ILE A 1 131 ? -3.224 2.302 19.857 1.00 86.25 131 ILE A N 1
ATOM 1040 C CA . ILE A 1 131 ? -2.845 3.720 19.949 1.00 86.25 131 ILE A CA 1
ATOM 1041 C C . ILE A 1 131 ? -1.372 3.879 20.345 1.00 86.25 131 ILE A C 1
ATOM 1043 O O . ILE A 1 131 ? -0.683 4.720 19.768 1.00 86.25 131 ILE A O 1
ATOM 1047 N N . ILE A 1 132 ? -0.874 3.083 21.298 1.00 87.12 132 ILE A N 1
ATOM 1048 C CA . ILE A 1 132 ? 0.541 3.117 21.707 1.00 87.12 132 ILE A CA 1
ATOM 1049 C C . ILE A 1 132 ? 1.447 2.752 20.527 1.00 87.12 132 ILE A C 1
ATOM 1051 O O . ILE A 1 132 ? 2.432 3.445 20.280 1.00 87.12 132 ILE A O 1
ATOM 1055 N N . ILE A 1 133 ? 1.097 1.705 19.774 1.00 88.19 133 ILE A N 1
ATOM 1056 C CA . ILE A 1 133 ? 1.838 1.294 18.574 1.00 88.19 133 ILE A CA 1
ATOM 1057 C C . ILE A 1 133 ? 1.814 2.415 17.529 1.00 88.19 133 ILE A C 1
ATOM 1059 O O . ILE A 1 133 ? 2.860 2.769 16.995 1.00 88.19 133 ILE A O 1
ATOM 1063 N N . PHE A 1 134 ? 0.657 3.027 17.268 1.00 87.44 134 PHE A N 1
ATOM 1064 C CA . PHE A 1 134 ? 0.570 4.146 16.330 1.00 87.44 134 PHE A CA 1
ATOM 1065 C C . PHE A 1 134 ? 1.455 5.332 16.743 1.00 87.44 134 PHE A C 1
ATOM 1067 O O . PHE A 1 134 ? 2.192 5.847 15.905 1.00 87.44 134 PHE A O 1
ATOM 1074 N N . LEU A 1 135 ? 1.426 5.738 18.019 1.00 85.81 135 LEU A N 1
ATOM 1075 C CA . LEU A 1 135 ? 2.283 6.816 18.527 1.00 85.81 135 LEU A CA 1
ATOM 1076 C C . LEU A 1 135 ? 3.771 6.470 18.407 1.00 85.81 135 LEU A C 1
ATOM 1078 O O . LEU A 1 135 ? 4.563 7.332 18.042 1.00 85.81 135 LEU A O 1
ATOM 1082 N N . TYR A 1 136 ? 4.143 5.216 18.675 1.00 86.25 136 TYR A N 1
ATOM 1083 C CA . TYR A 1 136 ? 5.520 4.750 18.525 1.00 86.25 136 TYR A CA 1
ATOM 1084 C C . TYR A 1 136 ? 5.997 4.826 17.070 1.00 86.25 136 TYR A C 1
ATOM 1086 O O . TYR A 1 136 ? 7.099 5.297 16.807 1.00 86.25 136 TYR A O 1
ATOM 1094 N N . LEU A 1 137 ? 5.162 4.409 16.111 1.00 84.62 137 LEU A N 1
ATOM 1095 C CA . LEU A 1 137 ? 5.501 4.509 14.689 1.00 84.62 137 LEU A CA 1
ATOM 1096 C C . LEU A 1 137 ? 5.481 5.957 14.180 1.00 84.62 137 LEU A C 1
ATOM 1098 O O . LEU A 1 137 ? 6.183 6.265 13.223 1.00 84.62 137 LEU A O 1
ATOM 1102 N N . PHE A 1 138 ? 4.674 6.832 14.782 1.00 84.25 138 PHE A N 1
ATOM 1103 C CA . PHE A 1 138 ? 4.618 8.248 14.422 1.00 84.25 138 PHE A CA 1
ATOM 1104 C C . PHE A 1 138 ? 5.911 8.993 14.780 1.00 84.25 138 PHE A C 1
ATOM 1106 O O . PHE A 1 138 ? 6.296 9.905 14.055 1.00 84.25 138 PHE A O 1
ATOM 1113 N N . ASP A 1 139 ? 6.574 8.596 15.868 1.00 84.25 139 ASP A N 1
ATOM 1114 C CA . ASP A 1 139 ? 7.821 9.209 16.349 1.00 84.25 139 ASP A CA 1
ATOM 1115 C C . ASP A 1 139 ? 9.079 8.689 15.623 1.00 84.25 139 ASP A C 1
ATOM 1117 O O . ASP A 1 139 ? 10.172 9.221 15.785 1.00 84.25 139 ASP A O 1
ATOM 1121 N N . TYR A 1 140 ? 8.945 7.642 14.806 1.00 84.69 140 TYR A N 1
ATOM 1122 C CA . TYR A 1 140 ? 10.063 7.047 14.076 1.00 84.69 140 TYR A CA 1
ATOM 1123 C C . TYR A 1 140 ? 10.280 7.729 12.711 1.00 84.69 140 TYR A C 1
ATOM 1125 O O . TYR A 1 140 ? 9.441 7.618 11.817 1.00 84.69 140 TYR A O 1
ATOM 1133 N N . ASP A 1 141 ? 11.443 8.363 12.512 1.00 72.94 141 ASP A N 1
ATOM 1134 C CA . ASP A 1 141 ? 11.782 9.109 11.282 1.00 72.94 141 ASP A CA 1
ATOM 1135 C C . ASP A 1 141 ? 11.936 8.231 10.019 1.00 72.94 141 ASP A C 1
ATOM 1137 O O . ASP A 1 141 ? 11.629 8.669 8.910 1.00 72.94 141 ASP A O 1
ATOM 1141 N N . ASP A 1 142 ? 12.372 6.976 10.165 1.00 75.00 142 ASP A N 1
ATOM 1142 C CA . ASP A 1 142 ? 12.678 6.082 9.031 1.00 75.00 142 ASP A CA 1
ATOM 1143 C C . ASP A 1 142 ? 11.471 5.267 8.521 1.00 75.00 142 ASP A C 1
ATOM 1145 O O . ASP A 1 142 ? 11.600 4.430 7.620 1.00 75.00 142 ASP A O 1
ATOM 1149 N N . ILE A 1 143 ? 10.272 5.471 9.079 1.00 76.75 143 ILE A N 1
ATOM 1150 C CA . ILE A 1 143 ? 9.089 4.705 8.674 1.00 76.75 143 ILE A CA 1
ATOM 1151 C C . ILE A 1 143 ? 8.420 5.349 7.459 1.00 76.75 143 ILE A C 1
ATOM 1153 O O . ILE A 1 143 ? 8.079 6.531 7.430 1.00 76.75 143 ILE A O 1
ATOM 1157 N N . SER A 1 144 ? 8.157 4.526 6.440 1.00 76.38 144 SER A N 1
ATOM 1158 C CA . SER A 1 144 ? 7.420 4.959 5.255 1.00 76.38 144 SER A CA 1
ATOM 1159 C C . SER A 1 144 ? 6.045 5.508 5.641 1.00 76.38 144 SER A C 1
ATOM 1161 O O . SER A 1 144 ? 5.229 4.825 6.265 1.00 76.38 144 SER A O 1
ATOM 1163 N N . ARG A 1 145 ? 5.755 6.738 5.201 1.00 76.25 145 ARG A N 1
ATOM 1164 C CA . ARG A 1 145 ? 4.504 7.468 5.488 1.00 76.25 145 ARG A CA 1
ATOM 1165 C C . ARG A 1 145 ? 3.246 6.681 5.091 1.00 76.25 145 ARG A C 1
ATOM 1167 O O . ARG A 1 145 ? 2.184 6.885 5.672 1.00 76.25 145 ARG A O 1
ATOM 1174 N N . ILE A 1 146 ? 3.368 5.758 4.135 1.00 81.81 146 ILE A N 1
ATOM 1175 C CA . ILE A 1 146 ? 2.297 4.841 3.714 1.00 81.81 146 ILE A CA 1
ATOM 1176 C C . ILE A 1 146 ? 1.930 3.857 4.832 1.00 81.81 146 ILE A C 1
ATOM 1178 O O . ILE A 1 146 ? 0.749 3.623 5.085 1.00 81.81 146 ILE A O 1
ATOM 1182 N N . VAL A 1 147 ? 2.927 3.314 5.532 1.00 80.75 147 VAL A N 1
ATOM 1183 C CA . VAL A 1 147 ? 2.714 2.387 6.653 1.00 80.75 147 VAL A CA 1
ATOM 1184 C C . VAL A 1 147 ? 2.084 3.128 7.828 1.00 80.75 147 VAL A C 1
ATOM 1186 O O . VAL A 1 147 ? 1.117 2.643 8.412 1.00 80.75 147 VAL A O 1
ATOM 1189 N N . LEU A 1 148 ? 2.562 4.343 8.114 1.00 85.06 148 LEU A N 1
ATOM 1190 C CA . LEU A 1 148 ? 1.984 5.200 9.147 1.00 85.06 148 LEU A CA 1
ATOM 1191 C C . LEU A 1 148 ? 0.501 5.500 8.879 1.00 85.06 148 LEU A C 1
ATOM 1193 O O . LEU A 1 148 ? -0.316 5.444 9.795 1.00 85.06 148 LEU A O 1
ATOM 1197 N N . PHE A 1 149 ? 0.136 5.765 7.623 1.00 83.06 149 PHE A N 1
ATOM 1198 C CA . PHE A 1 149 ? -1.258 5.976 7.233 1.00 83.06 149 PHE A CA 1
ATOM 1199 C C . PHE A 1 149 ? -2.118 4.723 7.448 1.00 83.06 149 PHE A C 1
ATOM 1201 O O . PHE A 1 149 ? -3.219 4.820 7.990 1.00 83.06 149 PHE A O 1
ATOM 1208 N N . GLN A 1 150 ? -1.615 3.546 7.066 1.00 81.38 150 GLN A N 1
ATOM 1209 C CA . GLN A 1 150 ? -2.337 2.287 7.245 1.00 81.38 150 GLN A CA 1
ATOM 1210 C C . GLN A 1 150 ? -2.578 1.970 8.728 1.00 81.38 150 GLN A C 1
ATOM 1212 O O . GLN A 1 150 ? -3.696 1.622 9.101 1.00 81.38 150 GLN A O 1
ATOM 1217 N N . VAL A 1 151 ? -1.558 2.124 9.578 1.00 84.44 151 VAL A N 1
ATOM 1218 C CA . VAL A 1 151 ? -1.679 1.897 11.029 1.00 84.44 151 VAL A CA 1
ATOM 1219 C C . VAL A 1 151 ? -2.557 2.969 11.682 1.00 84.44 151 VAL A C 1
ATOM 1221 O O . VAL A 1 151 ? -3.398 2.653 12.521 1.00 84.44 151 VAL A O 1
ATOM 1224 N N . GLY A 1 152 ? -2.435 4.227 11.251 1.00 84.25 152 GLY A N 1
ATOM 1225 C CA . GLY A 1 152 ? -3.257 5.329 11.749 1.00 84.25 152 GLY A CA 1
ATOM 1226 C C . GLY A 1 152 ? -4.742 5.172 11.436 1.00 84.25 152 GLY A C 1
ATOM 1227 O O . GLY A 1 152 ? -5.581 5.484 12.281 1.00 84.25 152 GLY A O 1
ATOM 1228 N N . ALA A 1 153 ? -5.087 4.641 10.259 1.00 82.06 153 ALA A N 1
ATOM 1229 C CA . ALA A 1 153 ? -6.472 4.343 9.909 1.00 82.06 153 ALA A CA 1
ATOM 1230 C C . ALA A 1 153 ? -7.084 3.287 10.847 1.00 82.06 153 ALA A C 1
ATOM 1232 O O . ALA A 1 153 ? -8.205 3.476 11.322 1.00 82.06 153 ALA A O 1
ATOM 1233 N N . SER A 1 154 ? -6.347 2.219 11.164 1.00 79.94 154 SER A N 1
ATOM 1234 C CA . SER A 1 154 ? -6.806 1.177 12.092 1.00 79.94 154 SER A CA 1
ATOM 1235 C C . SER A 1 154 ? -6.968 1.716 13.520 1.00 79.94 154 SER A C 1
ATOM 1237 O O . SER A 1 154 ? -8.049 1.594 14.101 1.00 79.94 154 SER A O 1
ATOM 1239 N N . ALA A 1 155 ? -5.975 2.462 14.022 1.00 83.75 155 ALA A N 1
ATOM 1240 C CA . ALA A 1 155 ? -6.036 3.098 15.339 1.00 83.75 155 ALA A CA 1
ATOM 1241 C C . ALA A 1 155 ? -7.215 4.081 15.464 1.00 83.75 155 ALA A C 1
ATOM 1243 O O . ALA A 1 155 ? -7.916 4.096 16.478 1.00 83.75 155 ALA A O 1
ATOM 1244 N N . ALA A 1 156 ? -7.491 4.875 14.422 1.00 81.94 156 ALA A N 1
ATOM 1245 C CA . ALA A 1 156 ? -8.628 5.793 14.396 1.00 81.94 156 ALA A CA 1
ATOM 1246 C C . ALA A 1 156 ? -9.979 5.056 14.442 1.00 81.94 156 ALA A C 1
ATOM 1248 O O . ALA A 1 156 ? -10.911 5.509 15.113 1.00 81.94 156 ALA A O 1
ATOM 1249 N N . ILE A 1 157 ? -10.093 3.911 13.763 1.00 79.19 157 ILE A N 1
ATOM 1250 C CA . ILE A 1 157 ? -11.301 3.075 13.781 1.00 79.19 157 ILE A CA 1
ATOM 1251 C C . ILE A 1 157 ? -11.512 2.459 15.169 1.00 79.19 157 ILE A C 1
ATOM 1253 O O . ILE A 1 157 ? -12.633 2.491 15.680 1.00 79.19 157 ILE A O 1
ATOM 1257 N N . SER A 1 158 ? -10.463 1.948 15.812 1.00 75.19 158 SER A N 1
ATOM 1258 C CA . SER A 1 158 ? -10.545 1.404 17.175 1.00 75.19 158 SER A CA 1
ATOM 1259 C C . SER A 1 158 ? -10.879 2.483 18.205 1.00 75.19 158 SER A C 1
ATOM 1261 O O . SER A 1 158 ? -11.784 2.301 19.024 1.00 75.19 158 SER A O 1
ATOM 1263 N N . ALA A 1 159 ? -10.275 3.668 18.087 1.00 74.75 159 ALA A N 1
ATOM 1264 C CA . ALA A 1 159 ? -10.638 4.831 18.893 1.00 74.75 159 ALA A CA 1
ATOM 1265 C C . ALA A 1 159 ? -12.109 5.240 18.690 1.00 74.75 159 ALA A C 1
ATOM 1267 O O . ALA A 1 159 ? -12.803 5.562 19.657 1.00 74.75 159 ALA A O 1
ATOM 1268 N N . TRP A 1 160 ? -12.626 5.178 17.456 1.00 75.94 160 TRP A N 1
ATOM 1269 C CA . TRP A 1 160 ? -14.040 5.433 17.167 1.00 75.94 160 TRP A CA 1
ATOM 1270 C C . TRP A 1 160 ? -14.970 4.382 17.794 1.00 75.94 160 TRP A C 1
ATOM 1272 O O . TRP A 1 160 ? -15.995 4.755 18.373 1.00 75.94 160 TRP A O 1
ATOM 1282 N N . LYS A 1 161 ? -14.610 3.090 17.743 1.00 72.56 161 LYS A N 1
ATOM 1283 C CA . LYS A 1 161 ? -15.353 2.007 18.419 1.00 72.56 161 LYS A CA 1
ATOM 1284 C C . LYS A 1 161 ? -15.416 2.254 19.925 1.00 72.56 161 LYS A C 1
ATOM 1286 O O . LYS A 1 161 ? -16.508 2.260 20.496 1.00 72.56 161 LYS A O 1
ATOM 1291 N N . TYR A 1 162 ? -14.273 2.540 20.552 1.00 65.44 162 TYR A N 1
ATOM 1292 C CA . TYR A 1 162 ? -14.206 2.866 21.975 1.00 65.44 162 TYR A CA 1
ATOM 1293 C C . TYR A 1 162 ? -15.054 4.095 22.310 1.00 65.44 162 TYR A C 1
ATOM 1295 O O . TYR A 1 162 ? -15.871 4.034 23.220 1.00 65.44 162 TYR A O 1
ATOM 1303 N N . ALA A 1 163 ? -14.957 5.178 21.531 1.00 65.69 163 ALA A N 1
ATOM 1304 C CA . ALA A 1 163 ? -15.763 6.384 21.725 1.00 65.69 163 ALA A CA 1
ATOM 1305 C C . ALA A 1 163 ? -17.279 6.129 21.585 1.00 65.69 163 ALA A C 1
ATOM 1307 O O . ALA A 1 163 ? -18.082 6.808 22.226 1.00 65.69 163 ALA A O 1
ATOM 1308 N N . ARG A 1 164 ? -17.696 5.154 20.764 1.00 64.44 164 ARG A N 1
ATOM 1309 C CA . ARG A 1 164 ? -19.104 4.757 20.612 1.00 64.44 164 ARG A CA 1
ATOM 1310 C C . ARG A 1 164 ? -19.602 3.940 21.806 1.00 64.44 164 ARG A C 1
ATOM 1312 O O . ARG A 1 164 ? -20.694 4.224 22.288 1.00 64.44 164 ARG A O 1
ATOM 1319 N N . VAL A 1 165 ? -18.804 2.993 22.300 1.00 59.56 165 VAL A N 1
ATOM 1320 C CA . VAL A 1 165 ? -19.106 2.205 23.512 1.00 59.56 165 VAL A CA 1
ATOM 1321 C C . VAL A 1 165 ? -19.087 3.100 24.759 1.00 59.56 165 VAL A C 1
ATOM 1323 O O . VAL A 1 165 ? -19.983 3.038 25.594 1.00 59.56 165 VAL A O 1
ATOM 1326 N N . ALA A 1 166 ? -18.136 4.030 24.827 1.00 55.88 166 ALA A N 1
ATOM 1327 C CA . ALA A 1 166 ? -18.018 5.073 25.841 1.00 55.88 166 ALA A CA 1
ATOM 1328 C C . ALA A 1 166 ? -19.231 6.010 25.931 1.00 55.88 166 ALA A C 1
ATOM 1330 O O . ALA A 1 166 ? -19.524 6.538 27.003 1.00 55.88 166 ALA A O 1
ATOM 1331 N N . ARG A 1 167 ? -19.974 6.217 24.833 1.00 47.31 167 ARG A N 1
ATOM 1332 C CA . ARG A 1 167 ? -21.225 6.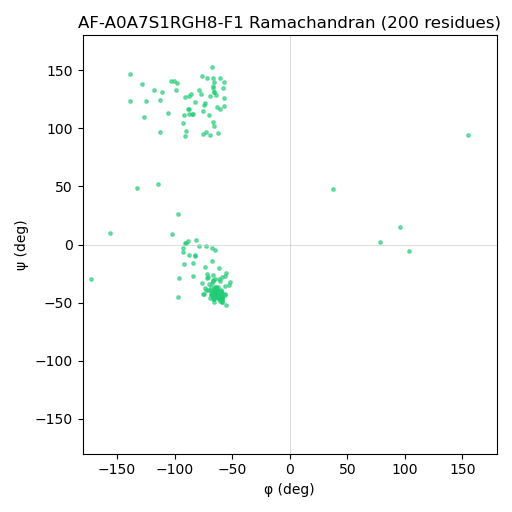997 24.862 1.00 47.31 167 ARG A CA 1
ATOM 1333 C C . ARG A 1 167 ? -22.353 6.315 25.650 1.00 47.31 167 ARG A C 1
ATOM 1335 O O . ARG A 1 167 ? -23.388 6.948 25.832 1.00 47.31 167 ARG A O 1
ATOM 1342 N N . LEU A 1 168 ? -22.151 5.099 26.167 1.00 47.31 168 LEU A N 1
ATOM 1343 C CA . LEU A 1 168 ? -23.009 4.483 27.188 1.00 47.31 168 LEU A CA 1
ATOM 1344 C C . LEU A 1 168 ? -22.572 4.783 28.643 1.00 47.31 168 LEU A C 1
ATOM 1346 O O . LEU A 1 168 ? -23.257 4.366 29.570 1.00 47.31 168 LEU A O 1
ATOM 1350 N N . GLY A 1 169 ? -21.513 5.571 28.881 1.00 45.03 169 GLY A N 1
ATOM 1351 C CA . GLY A 1 169 ? -21.184 6.095 30.214 1.00 45.03 169 GLY A CA 1
ATOM 1352 C C . GLY A 1 169 ? -19.705 6.431 30.393 1.00 45.03 169 GLY A C 1
ATOM 1353 O O . GLY A 1 169 ? -18.918 5.568 30.771 1.00 45.03 169 GLY A O 1
ATOM 1354 N N . LEU A 1 170 ? -19.322 7.691 30.169 1.00 40.09 170 LEU A N 1
ATOM 1355 C CA . LEU A 1 170 ? -17.978 8.181 30.485 1.00 40.09 170 LEU A CA 1
ATOM 1356 C C . LEU A 1 170 ? -18.093 9.425 31.369 1.00 40.09 170 LEU A C 1
ATOM 1358 O O . LEU A 1 170 ? -18.523 10.479 30.901 1.00 40.09 170 LEU A O 1
ATOM 1362 N N . TYR A 1 171 ? -17.726 9.302 32.647 1.00 44.91 171 TYR A N 1
ATOM 1363 C CA . TYR A 1 171 ? -17.482 10.451 33.521 1.00 44.91 171 TYR A CA 1
ATOM 1364 C C . TYR A 1 171 ? -15.991 10.549 33.845 1.00 44.91 171 TYR A C 1
ATOM 1366 O O . TYR A 1 171 ? -15.339 9.576 34.212 1.00 44.91 171 TYR A O 1
ATOM 1374 N N . TRP A 1 172 ? -15.457 11.756 33.675 1.00 32.53 172 TRP A N 1
ATOM 1375 C CA . TRP A 1 172 ? -14.042 12.080 33.810 1.00 32.53 172 TRP A CA 1
ATOM 1376 C C . TRP A 1 172 ? -13.735 12.504 35.246 1.00 32.53 172 TRP A C 1
ATOM 1378 O O . TRP A 1 172 ? -14.367 13.424 35.762 1.00 32.53 172 TRP A O 1
ATOM 1388 N N . SER A 1 173 ? -12.749 11.881 35.893 1.00 38.16 173 SER A N 1
ATOM 1389 C CA . SER A 1 173 ? -12.187 12.414 37.141 1.00 38.16 173 SER A CA 1
ATOM 1390 C C . SER A 1 173 ? -10.662 12.252 37.140 1.00 38.16 173 SER A C 1
ATOM 1392 O O . SER A 1 173 ? -10.148 11.340 36.508 1.00 38.16 173 SER A O 1
ATOM 1394 N N . TYR A 1 174 ? -9.951 13.194 37.768 1.00 37.41 174 TYR A N 1
ATOM 1395 C CA . TYR A 1 174 ? -8.533 13.151 38.177 1.00 37.41 174 TYR A CA 1
ATOM 1396 C C . TYR A 1 174 ? -7.495 12.465 37.245 1.00 37.41 174 TYR A C 1
ATOM 1398 O O . TYR A 1 174 ? -6.634 11.738 37.726 1.00 37.41 174 TYR A O 1
ATOM 1406 N N . PHE A 1 175 ? -7.493 12.761 35.937 1.00 44.06 175 PHE A N 1
ATOM 1407 C CA . PHE A 1 175 ? -6.433 12.384 34.967 1.00 44.06 175 PHE A CA 1
ATOM 1408 C C . PHE A 1 175 ? -6.397 10.936 34.428 1.00 44.06 175 PHE A C 1
ATOM 1410 O O . PHE A 1 175 ? -5.552 10.652 33.580 1.00 44.06 175 PHE A O 1
ATOM 1417 N N . LEU A 1 176 ? -7.332 10.052 34.791 1.00 37.28 176 LEU A N 1
ATOM 1418 C CA . LEU A 1 176 ? -7.532 8.771 34.094 1.00 37.28 176 LEU A CA 1
ATOM 1419 C C . LEU A 1 176 ? -9.011 8.580 33.702 1.00 37.28 176 LEU A C 1
ATOM 1421 O O . LEU A 1 176 ? -9.898 8.872 34.504 1.00 37.28 176 LEU A O 1
ATOM 1425 N N . PRO A 1 177 ? -9.318 8.077 32.489 1.00 43.56 177 PRO A N 1
ATOM 1426 C CA . PRO A 1 177 ? -10.687 7.746 32.108 1.00 43.56 177 PRO A CA 1
ATOM 1427 C C . PRO A 1 177 ? -11.120 6.444 32.799 1.00 43.56 177 PRO A C 1
ATOM 1429 O O . PRO A 1 177 ? -10.854 5.348 32.311 1.00 43.56 177 PRO A O 1
ATOM 1432 N N . TRP A 1 178 ? -11.793 6.547 33.944 1.00 45.00 178 TRP A N 1
ATOM 1433 C CA . TRP A 1 178 ? -12.441 5.398 34.585 1.00 45.00 178 TRP A CA 1
ATOM 1434 C C . TRP A 1 178 ? -13.806 5.129 33.945 1.00 45.00 178 TRP A C 1
ATOM 1436 O O . TRP A 1 178 ? -14.689 5.985 33.935 1.00 45.00 178 TRP A O 1
ATOM 1446 N N . ILE A 1 179 ? -13.976 3.908 33.431 1.00 49.66 179 ILE A N 1
ATOM 1447 C CA . ILE A 1 179 ? -15.264 3.354 33.005 1.00 49.66 179 ILE A CA 1
ATOM 1448 C C . ILE A 1 179 ? -16.074 3.020 34.252 1.00 49.66 179 ILE A C 1
ATOM 1450 O O . ILE A 1 179 ? -15.680 2.193 35.073 1.00 49.66 179 ILE A O 1
ATOM 1454 N N . SER A 1 180 ? -17.244 3.617 34.364 1.00 46.38 180 SER A N 1
ATOM 1455 C CA . SER A 1 180 ? -18.257 3.239 35.339 1.00 46.38 180 SER A CA 1
ATOM 1456 C C . SER A 1 180 ? -19.457 2.666 34.605 1.00 46.38 180 SER A C 1
ATOM 1458 O O . SER A 1 180 ? -20.062 3.308 33.746 1.00 46.38 180 SER A O 1
ATOM 1460 N N . HIS A 1 181 ? -19.815 1.455 34.989 1.00 41.72 181 HIS A N 1
ATOM 1461 C CA . HIS A 1 181 ? -21.025 0.785 34.569 1.00 41.72 181 HIS A CA 1
ATOM 1462 C C . HIS A 1 181 ? -22.228 1.551 35.144 1.00 41.72 181 HIS A C 1
ATOM 1464 O O . HIS A 1 181 ? -22.510 1.444 36.340 1.00 41.72 181 HIS A O 1
ATOM 1470 N N . ASN A 1 182 ? -22.913 2.365 34.332 1.00 38.56 182 ASN A N 1
ATOM 1471 C CA . ASN A 1 182 ? -24.215 2.875 34.740 1.00 38.56 182 ASN A CA 1
ATOM 1472 C C . ASN A 1 182 ? -25.197 1.705 34.642 1.00 38.56 182 ASN A C 1
ATOM 1474 O O . ASN A 1 182 ? -25.648 1.321 33.566 1.00 38.56 182 ASN A O 1
ATOM 1478 N N . ARG A 1 183 ? -25.399 1.079 35.798 1.00 40.66 183 ARG A N 1
ATOM 1479 C CA . ARG A 1 183 ? -26.193 -0.120 36.025 1.00 40.66 183 ARG A CA 1
ATOM 1480 C C . ARG A 1 183 ? -27.659 0.254 35.816 1.00 40.66 183 ARG A C 1
ATOM 1482 O O . ARG A 1 183 ? -28.306 0.786 36.717 1.00 40.66 183 ARG A O 1
ATOM 1489 N N . GLY A 1 184 ? -28.158 0.028 34.603 1.00 35.50 184 GLY A N 1
ATOM 1490 C CA . GLY A 1 184 ? -29.587 0.054 34.320 1.00 35.50 184 GLY A CA 1
ATOM 1491 C C . GLY A 1 184 ? -30.281 -0.962 35.222 1.00 35.50 184 GLY A C 1
ATOM 1492 O O . GLY A 1 184 ? -29.954 -2.145 35.220 1.00 35.50 184 GLY A O 1
ATOM 1493 N N . VAL A 1 185 ? -31.189 -0.474 36.059 1.00 38.47 185 VAL A N 1
ATOM 1494 C CA . VAL A 1 185 ? -32.033 -1.262 36.958 1.00 38.47 185 VAL A CA 1
ATOM 1495 C C . VAL A 1 185 ? -32.913 -2.185 36.105 1.00 38.47 185 VAL A C 1
ATOM 1497 O O . VAL A 1 185 ? -33.940 -1.743 35.600 1.00 38.47 185 VAL A O 1
ATOM 1500 N N . GLY A 1 186 ? -32.499 -3.439 35.898 1.00 39.97 186 GLY A N 1
ATOM 1501 C CA . GLY A 1 186 ? -33.288 -4.390 35.104 1.00 39.97 186 GLY A CA 1
ATOM 1502 C C . GLY A 1 186 ? -32.830 -5.851 35.069 1.00 39.97 186 GLY A C 1
ATOM 1503 O O . GLY A 1 186 ? -33.688 -6.715 34.961 1.00 39.97 186 GLY A O 1
ATOM 1504 N N . GLU A 1 187 ? -31.537 -6.168 35.199 1.00 47.69 187 GLU A N 1
ATOM 1505 C CA . GLU A 1 187 ? -31.040 -7.519 34.842 1.00 47.69 187 GLU A CA 1
ATOM 1506 C C . GLU A 1 187 ? -30.119 -8.146 35.905 1.00 47.69 187 GLU A C 1
ATOM 1508 O O . GLU A 1 187 ? -29.046 -8.666 35.627 1.00 47.69 187 GLU A O 1
ATOM 1513 N N . SER A 1 188 ? -30.533 -8.128 37.175 1.00 42.91 188 SER A N 1
ATOM 1514 C CA . SER A 1 188 ? -29.765 -8.734 38.279 1.00 42.91 188 SER A CA 1
ATOM 1515 C C . SER A 1 188 ? -29.929 -10.258 38.431 1.00 42.91 188 SER A C 1
ATOM 1517 O O . SER A 1 188 ? -29.406 -10.827 39.392 1.00 42.91 188 SER A O 1
ATOM 1519 N N . GLY A 1 189 ? -30.661 -10.918 37.526 1.00 46.03 189 GLY A N 1
ATOM 1520 C CA . GLY A 1 189 ? -31.022 -12.336 37.642 1.00 46.03 189 GLY A CA 1
ATOM 1521 C C . GLY A 1 189 ? -30.122 -13.303 36.870 1.00 46.03 189 GLY A C 1
ATOM 1522 O O . GLY A 1 189 ? -29.729 -14.327 37.420 1.00 46.03 189 GLY A O 1
ATOM 1523 N N . GLU A 1 190 ? -29.784 -12.988 35.618 1.00 52.28 190 GLU A N 1
ATOM 1524 C CA . GLU A 1 190 ? -29.184 -13.968 34.696 1.00 52.28 190 GLU A CA 1
ATOM 1525 C C . GLU A 1 190 ? -27.647 -13.897 34.636 1.00 52.28 190 GLU A C 1
ATOM 1527 O O . GLU A 1 190 ? -27.000 -14.932 34.494 1.00 52.28 190 GLU A O 1
ATOM 1532 N N . GLU A 1 191 ? -27.031 -12.732 34.877 1.00 46.75 191 GLU A N 1
ATOM 1533 C CA . GLU A 1 191 ? -25.560 -12.596 34.875 1.00 46.75 191 GLU A CA 1
ATOM 1534 C C . GLU A 1 191 ? -24.882 -13.251 36.089 1.00 46.75 191 GLU A C 1
ATOM 1536 O O . GLU A 1 191 ? -23.777 -13.779 35.965 1.00 46.75 191 GLU A O 1
ATOM 1541 N N . LYS A 1 192 ? -25.571 -13.323 37.240 1.00 53.88 192 LYS A N 1
ATOM 1542 C CA . LYS A 1 192 ? -25.091 -14.114 38.389 1.00 53.88 192 LYS A CA 1
ATOM 1543 C C . LYS A 1 192 ? -24.955 -15.595 38.040 1.00 53.88 192 LYS A C 1
ATOM 1545 O O . LYS A 1 192 ? -24.079 -16.259 38.578 1.00 53.88 192 LYS A O 1
ATOM 1550 N N . GLY A 1 193 ? -25.796 -16.098 37.132 1.00 51.81 193 GLY A N 1
ATOM 1551 C CA . GLY A 1 193 ? -25.721 -17.476 36.659 1.00 51.81 193 GLY A CA 1
ATOM 1552 C C . GLY A 1 193 ? -24.447 -17.735 35.863 1.00 51.81 193 GLY A C 1
ATOM 1553 O O . GLY A 1 193 ? -23.790 -18.744 36.086 1.00 51.81 193 GLY A O 1
ATOM 1554 N N . THR A 1 194 ? -24.061 -16.813 34.984 1.00 60.81 194 THR A N 1
ATOM 1555 C CA . THR A 1 194 ? -22.867 -16.972 34.144 1.00 60.81 194 THR A CA 1
ATOM 1556 C C . THR A 1 194 ? -21.575 -16.805 34.950 1.00 60.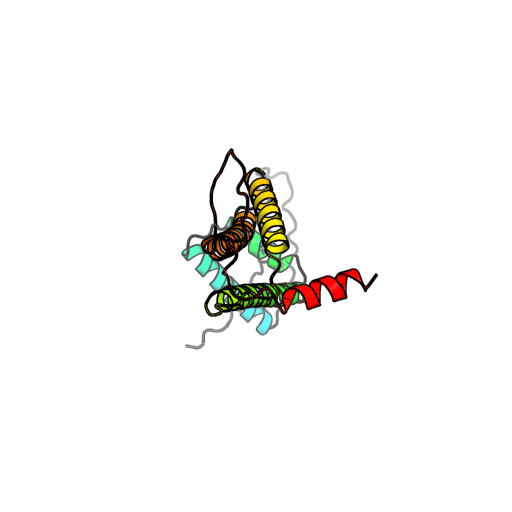81 194 THR A C 1
ATOM 1558 O O . THR A 1 194 ? -20.653 -17.599 34.784 1.00 60.81 194 THR A O 1
ATOM 1561 N N . GLU A 1 195 ? -21.528 -15.857 35.895 1.00 57.47 195 GLU A N 1
ATOM 1562 C CA . GLU A 1 195 ? -20.365 -15.667 36.780 1.00 57.47 195 GLU A CA 1
ATOM 1563 C C . GLU A 1 195 ? -20.179 -16.830 37.776 1.00 57.47 195 GLU A C 1
ATOM 1565 O O . GLU A 1 195 ? -19.046 -17.237 38.032 1.00 57.47 195 GLU A O 1
ATOM 1570 N N . ASP A 1 196 ? -21.265 -17.422 38.297 1.00 58.94 196 ASP A N 1
ATOM 1571 C CA . ASP A 1 196 ? -21.187 -18.617 39.155 1.00 58.94 196 ASP A CA 1
ATOM 1572 C C . ASP A 1 196 ? -20.799 -19.888 38.370 1.00 58.94 196 ASP A C 1
ATOM 1574 O O . ASP A 1 196 ? -20.241 -20.819 38.957 1.00 58.94 196 ASP A O 1
ATOM 1578 N N . ILE A 1 197 ? -21.078 -19.953 37.061 1.00 60.69 197 ILE A N 1
ATOM 1579 C CA . ILE A 1 197 ? -20.645 -21.060 36.189 1.00 60.69 197 ILE A CA 1
ATOM 1580 C C . ILE A 1 197 ? -19.143 -20.950 35.894 1.00 60.69 197 ILE A C 1
ATOM 1582 O O . ILE A 1 197 ? -18.436 -21.951 36.022 1.00 60.69 197 ILE A O 1
ATOM 1586 N N . ASP A 1 198 ? -18.638 -19.746 35.618 1.00 61.47 198 ASP A N 1
ATOM 1587 C CA . ASP A 1 198 ? -17.204 -19.504 35.405 1.00 61.47 198 ASP A CA 1
ATOM 1588 C C . ASP A 1 198 ? -16.390 -19.651 36.708 1.00 61.47 198 ASP A C 1
ATOM 1590 O O . ASP A 1 198 ? -15.278 -20.175 36.695 1.00 61.47 198 ASP A O 1
ATOM 1594 N N . ALA A 1 199 ? -16.952 -19.282 37.867 1.00 68.50 199 ALA A N 1
ATOM 1595 C CA . ALA A 1 199 ? -16.299 -19.454 39.172 1.00 68.50 199 ALA A CA 1
ATOM 1596 C C . ALA A 1 199 ? -16.265 -20.914 39.664 1.00 68.50 199 ALA A C 1
ATOM 1598 O O . ALA A 1 199 ? -15.459 -21.259 40.532 1.00 68.50 199 ALA A O 1
ATOM 1599 N N . ARG A 1 200 ? -17.130 -21.782 39.124 1.00 61.28 200 ARG A N 1
ATOM 1600 C CA . ARG A 1 200 ? -17.137 -23.230 39.404 1.00 61.28 200 ARG A CA 1
ATOM 1601 C C . ARG A 1 200 ? -16.304 -24.046 38.414 1.00 61.28 200 ARG A C 1
ATOM 1603 O O . ARG A 1 200 ? -16.150 -25.244 38.637 1.00 61.28 200 ARG A O 1
ATOM 1610 N N . GLY A 1 201 ? -15.784 -23.424 37.356 1.00 54.09 201 GLY A N 1
ATOM 1611 C CA . GLY A 1 201 ? -15.104 -24.085 36.242 1.00 54.09 201 GLY A CA 1
ATOM 1612 C C . GLY A 1 201 ? -13.615 -23.761 36.113 1.00 54.09 201 GLY A C 1
ATOM 1613 O O . GLY A 1 201 ? -13.183 -23.393 35.023 1.00 54.09 201 GLY A O 1
ATOM 1614 N N . MET A 1 202 ? -12.831 -23.917 37.189 1.00 49.31 202 MET A N 1
ATOM 1615 C CA . MET A 1 202 ? -11.418 -24.297 36.998 1.00 49.31 202 MET A CA 1
ATOM 1616 C C . MET A 1 202 ? -11.335 -25.676 36.341 1.00 49.31 202 MET A C 1
ATOM 1618 O O . MET A 1 202 ? -12.127 -26.557 36.749 1.00 49.31 202 MET A O 1
#

InterPro domains:
  IPR008429 Cleft lip and palate transmembrane 1 [PF05602] (3-202)
  IPR008429 Cleft lip and palate transmembrane 1 [PTHR21347] (2-199)

Sequence (202 aa):
GERYVPPLAVDLSGVQQRAWRPLDPNASTPDPAIALDLDVSGMVRYAVVQTMKQSLEMYLRMGFTERDLEDLKDFLFRYPVHIMILMQVIGFLQVTLTTLAFKNDISFFRGRSDYTGLSSRSLATDTLQEIIIFLYLFDYDDISRIVLFQVGASAAISAWKYARVARLGLYWSYFLPWISHNRGVGESGEEKGTEDIDARGM

Mean predicted aligned error: 16.29 Å

Solvent-accessible surface area (backbone atoms only — not comparable to full-atom values): 12834 Å² total; per-residue (Å²): 129,90,81,75,79,73,96,74,76,88,83,58,84,87,61,57,74,91,72,63,72,83,79,76,90,55,88,86,58,80,80,81,86,80,84,84,82,87,79,88,75,53,72,67,62,51,50,53,53,52,52,48,52,53,52,51,55,51,42,45,74,75,68,50,54,73,66,63,53,49,53,51,49,46,57,63,72,71,46,63,67,72,58,56,54,50,52,52,52,53,51,52,49,49,56,50,52,54,51,50,51,55,50,52,54,53,55,62,72,72,76,62,93,73,64,86,90,63,58,68,65,58,57,50,52,54,36,50,52,41,43,51,51,41,54,56,54,70,73,42,87,89,55,59,67,68,58,51,50,57,47,43,53,52,33,53,51,38,50,49,51,50,56,58,60,38,72,71,41,71,61,83,55,97,94,51,86,52,81,53,85,74,76,71,91,81,69,85,71,62,59,58,54,55,53,55,52,58,74,69,58,124

Foldseek 3Di:
DDDDDPPDDDDCLPPQPVPDDDDDPDPVDDDDDDDDDDDDDDPVNVVVVVVVVVVLVVVVVVPDDPVVSSVVSCVCVVDDVVVVVVVVVVVVVVVVVVVVVLVVVCVVLVDDPDPPPDDLVVLVVVLVVLVVVLVVLVPDPPDDVVVSVVSVVVSVSSVVVNVSVCVQDWDDDDPDTDDDPPDDPDDPPCVVVVVVVVVVPD

Organism: Alexandrium catenella (NCBI:txid2925)

pLDDT: mean 71.35, std 14.87, range [32.53, 95.12]